Protein AF-0000000076752311 (afdb_homodimer)

Radius of gyration: 19.73 Å; Cα contacts (8 Å, |Δi|>4): 722; chains: 2; bounding box: 49×54×49 Å

Secondary structure (DSSP, 8-state):
--S-TT---EEEEEEEEESS-HHHHHHHHTT--HHHH----SSS--EEEEE---S-SSSTT-EEEEEETTS-B-EEEEEEEETTTEEEEEEE---STHHHHEEEEEEEEEEEEETTEEEEEEEEEEEEPTT-HHHHHTTHHHHHHHHHHHHHHHHHHHHHHHH--/--S-TT---EEEEEEEEESS-HHHHHHHHTT--HHHH----SSS--EEEEE---S-SSSTT-EEEEEETTS-B-EEEEEEEETTTEEEEEEE---STHHHHEEEEEEEEEEEEETTEEEEEEEEEEEEPTT-HHHHHTTHHHHHHHHHHHHHHHHHHHHHHHH--

Nearest PDB structures (foldseek):
  6v8s-assembly11_K  TM=7.758E-01  e=8.930E-09  Arachis hypogaea
  3otl-assembly1_B  TM=6.477E-01  e=5.281E-07  Rhizobium johnstonii 3841
  3q64-assembly1_A-2  TM=6.977E-01  e=4.966E-06  Mesorhizobium loti
  3put-assembly1_B  TM=6.611E-01  e=1.324E-06  Rhizobium etli CFN 42
  1xfs-assembly1_B  TM=6.960E-01  e=2.492E-06  Nitrosomonas europaea ATCC 19718

pLDDT: mean 94.94, std 5.18, range [51.41, 98.44]

Foldseek 3Di:
DLDDPPFDWAKAKDKDWALAALLLLCVDLQQDWQQQQFPDDPPDWGWPGKADFPDDRAAFATKIWTATPVGWIWIKTWHDHDRSFKTKIKIADTPDPVVQFARIKMKMWGWDDDPSITMIMIMIIGRTDPPRRCVCNPPVRVVVNVSVNSSVVSSSVSSCVVPVD/DLDDPPFDWAKAKDKDWALAALLLLCVDLQQDWQQQQFPDDPPDWGWPGKADFPDDRAAFATKIWTATPVGWIWIKTWHDHDRSFKTKIKIADTPDPVVQFARIKMKMWGWDDDVSITMIMIMIIGRTDPPRRCVCNPPVRVVVNVSVNSSVVSSSVSSCVVPVD

Organism: NCBI:txid927661

Sequence (330 aa):
MLIARTDKTVPITVFARTSAAPDVAFRIVAPIDLSRVFLADRLFPGVAGVEGQTDTWDHAGVSRRPRFTDGSQVTESLTEYVDGHGFAYELTGFTNTLATLALGVRGEFSFLPDGGGTTIRWTYEFKPRPGRRLVLAGPFKPLWQRYMQAALNRMVAVVEEHTAHMLIARTDKTVPITVFARTSAAPDVAFRIVAPIDLSRVFLADRLFPGVAGVEGQTDTWDHAGVSRRPRFTDGSQVTESLTEYVDGHGFAYELTGFTNTLATLALGVRGEFSFLPDGGGTTIRWTYEFKPRPGRRLVLAGPFKPLWQRYMQAALNRMVAVVEEHTAH

Solvent-accessible surface area (backbone atoms only — not comparable to full-atom values): 17294 Å² total; per-residue (Å²): 124,96,71,56,85,83,57,83,57,46,76,47,75,43,70,53,65,42,73,47,44,25,51,58,42,39,67,49,57,69,66,48,64,55,44,79,30,33,64,60,58,99,85,45,67,17,33,65,39,74,41,77,59,72,51,74,77,78,43,55,72,27,33,32,30,45,28,30,65,81,69,33,39,33,39,38,35,31,68,31,60,42,89,45,39,36,36,29,31,38,39,36,70,50,64,49,76,61,43,76,38,29,70,32,33,38,38,37,41,37,35,38,69,47,88,78,12,15,39,38,38,41,35,42,36,33,36,47,29,91,91,27,51,65,50,50,66,43,74,45,36,64,57,50,49,52,53,50,41,53,26,50,51,42,46,42,49,54,45,47,65,72,59,73,110,123,97,73,58,87,85,56,83,58,47,75,47,75,45,68,51,66,42,73,46,42,25,51,59,43,38,66,48,56,70,66,46,66,54,45,79,30,35,65,58,58,100,85,44,69,18,34,65,40,74,40,78,60,71,51,76,79,76,43,54,73,27,35,32,30,46,27,29,65,80,70,32,41,32,38,37,34,32,66,32,60,42,89,44,41,32,37,29,31,38,38,34,70,51,64,49,77,61,43,75,38,28,71,31,33,38,38,37,41,38,38,38,66,48,88,78,11,15,37,38,38,40,35,42,36,32,36,48,29,92,92,26,50,65,50,52,67,42,74,46,37,64,57,49,49,52,53,50,43,53,25,49,51,41,47,41,50,53,42,48,65,70,58,74,109

Structure (mmCIF, N/CA/C/O backbone):
data_AF-0000000076752311-model_v1
#
loop_
_entity.id
_entity.type
_entity.pdbx_description
1 polymer 'Polyketide cyclase/dehydrase and lipid transport protein'
#
loop_
_atom_site.group_PDB
_atom_site.id
_atom_site.type_symbol
_atom_site.label_atom_id
_atom_site.label_alt_id
_atom_site.label_comp_id
_atom_site.label_asym_id
_atom_site.label_entity_id
_atom_site.label_seq_id
_atom_site.pdbx_PDB_ins_code
_atom_site.Cartn_x
_atom_site.Cartn_y
_atom_site.Cartn_z
_atom_site.occupancy
_atom_site.B_iso_or_equiv
_atom_site.auth_seq_id
_atom_site.auth_comp_id
_atom_site.auth_asym_id
_atom_site.auth_atom_id
_atom_site.pdbx_PDB_model_num
ATOM 1 N N . MET A 1 1 ? 18.844 -5.875 -7.309 1 74.12 1 MET A N 1
ATOM 2 C CA . MET A 1 1 ? 17.406 -5.617 -7.234 1 74.12 1 MET A CA 1
ATOM 3 C C . MET A 1 1 ? 16.828 -5.348 -8.617 1 74.12 1 MET A C 1
ATOM 5 O O . MET A 1 1 ? 17.469 -4.695 -9.445 1 74.12 1 MET A O 1
ATOM 9 N N . LEU A 1 2 ? 15.711 -5.93 -8.891 1 82.81 2 LEU A N 1
ATOM 10 C CA . LEU A 1 2 ? 15.062 -5.828 -10.188 1 82.81 2 LEU A CA 1
ATOM 11 C C . LEU A 1 2 ? 14.688 -4.383 -10.5 1 82.81 2 LEU A C 1
ATOM 13 O O . LEU A 1 2 ? 14.898 -3.91 -11.617 1 82.81 2 LEU A O 1
ATOM 17 N N . ILE A 1 3 ? 14.211 -3.701 -9.477 1 89 3 ILE A N 1
ATOM 18 C CA . ILE A 1 3 ? 13.734 -2.328 -9.617 1 89 3 ILE A CA 1
ATOM 19 C C . ILE A 1 3 ? 14.602 -1.396 -8.773 1 89 3 ILE A C 1
ATOM 21 O O . ILE A 1 3 ? 14.805 -1.643 -7.582 1 89 3 ILE A O 1
ATOM 25 N N . ALA A 1 4 ? 15.086 -0.396 -9.367 1 83.75 4 ALA A N 1
ATOM 26 C CA . ALA A 1 4 ? 15.906 0.609 -8.688 1 83.75 4 ALA A CA 1
ATOM 27 C C . ALA A 1 4 ? 15.086 1.854 -8.367 1 83.75 4 ALA A C 1
ATOM 29 O O . ALA A 1 4 ? 14.008 2.059 -8.93 1 83.75 4 ALA A O 1
ATOM 30 N N . ARG A 1 5 ? 15.594 2.73 -7.48 1 83.31 5 ARG A N 1
ATOM 31 C CA . ARG A 1 5 ? 14.945 3.947 -7.004 1 83.31 5 ARG A CA 1
ATOM 32 C C . ARG A 1 5 ? 14.68 4.914 -8.156 1 83.31 5 ARG A C 1
ATOM 34 O O . ARG A 1 5 ? 13.711 5.68 -8.117 1 83.31 5 ARG A O 1
ATOM 41 N N . THR A 1 6 ? 15.461 4.836 -9.25 1 83 6 THR A N 1
ATOM 42 C CA . THR A 1 6 ? 15.375 5.805 -10.336 1 83 6 THR A CA 1
ATOM 43 C C . THR A 1 6 ? 14.438 5.301 -11.438 1 83 6 THR A C 1
ATOM 45 O O . THR A 1 6 ? 14.141 6.023 -12.383 1 83 6 THR A O 1
ATOM 48 N N . ASP A 1 7 ? 14 4.086 -11.289 1 89.31 7 ASP A N 1
ATOM 49 C CA . ASP A 1 7 ? 13.133 3.521 -12.32 1 89.31 7 ASP A CA 1
ATOM 50 C C . ASP A 1 7 ? 11.75 4.16 -12.281 1 89.31 7 ASP A C 1
ATOM 52 O O . ASP A 1 7 ? 11.219 4.438 -11.203 1 89.31 7 ASP A O 1
ATOM 56 N N . LYS A 1 8 ? 11.219 4.438 -13.484 1 90.38 8 LYS A N 1
ATOM 57 C CA . LYS A 1 8 ? 9.836 4.898 -13.586 1 90.38 8 LYS A CA 1
ATOM 58 C C . LYS A 1 8 ? 8.875 3.727 -13.75 1 90.38 8 LYS A C 1
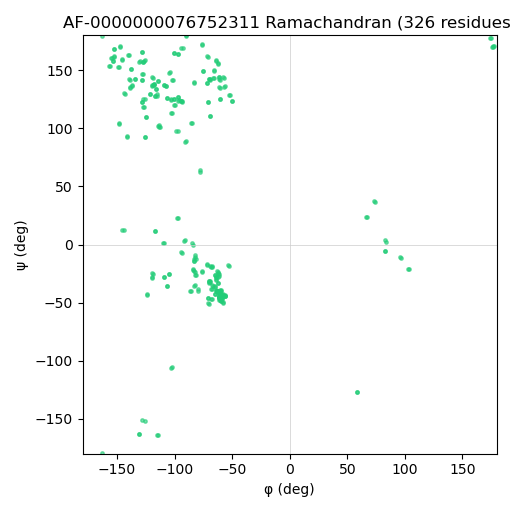ATOM 60 O O . LYS A 1 8 ? 8.516 3.365 -14.867 1 90.38 8 LYS A O 1
ATOM 65 N N . THR A 1 9 ? 8.438 3.236 -12.656 1 95.31 9 THR A N 1
ATOM 66 C CA . THR A 1 9 ? 7.613 2.031 -12.648 1 95.31 9 THR A CA 1
ATOM 67 C C . THR A 1 9 ? 6.133 2.391 -12.648 1 95.31 9 THR A C 1
ATOM 69 O O . THR A 1 9 ? 5.773 3.566 -12.578 1 95.31 9 THR A O 1
ATOM 72 N N . VAL A 1 10 ? 5.277 1.45 -12.859 1 95.69 10 VAL A N 1
ATOM 73 C CA . VAL A 1 10 ? 3.828 1.581 -12.75 1 95.69 10 VAL A CA 1
ATOM 74 C C . VAL A 1 10 ? 3.316 0.727 -11.594 1 95.69 10 VAL A C 1
ATOM 76 O O . VAL A 1 10 ? 3.182 -0.492 -11.727 1 95.69 10 VAL A O 1
ATOM 79 N N . PRO A 1 11 ? 3.023 1.357 -10.508 1 95.81 11 PRO A N 1
ATOM 80 C CA . PRO A 1 11 ? 2.455 0.605 -9.391 1 95.81 11 PRO A CA 1
ATOM 81 C C . PRO A 1 11 ? 0.946 0.414 -9.516 1 95.81 11 PRO A C 1
ATOM 83 O O . PRO A 1 11 ? 0.241 1.318 -9.969 1 95.81 11 PRO A O 1
ATOM 86 N N . ILE A 1 12 ? 0.45 -0.692 -9.195 1 96.94 12 ILE A N 1
ATOM 87 C CA . ILE A 1 12 ? -0.968 -1.01 -9.07 1 96.94 12 ILE A CA 1
ATOM 88 C C . ILE A 1 12 ? -1.234 -1.641 -7.703 1 96.94 12 ILE A C 1
ATOM 90 O O . ILE A 1 12 ? -0.668 -2.686 -7.371 1 96.94 12 ILE A O 1
ATOM 94 N N . THR A 1 13 ? -2.047 -1.008 -6.879 1 97.62 13 THR A N 1
ATOM 95 C CA . THR A 1 13 ? -2.275 -1.444 -5.504 1 97.62 13 THR A CA 1
ATOM 96 C C . THR A 1 13 ? -3.74 -1.814 -5.293 1 97.62 13 THR A C 1
ATOM 98 O O . THR A 1 13 ? -4.637 -1.123 -5.777 1 97.62 13 THR A O 1
ATOM 101 N N . VAL A 1 14 ? -3.971 -2.898 -4.574 1 96.69 14 VAL A N 1
ATOM 102 C CA . VAL A 1 14 ? -5.289 -3.27 -4.074 1 96.69 14 VAL A CA 1
ATOM 103 C C . VAL A 1 14 ? -5.215 -3.543 -2.572 1 96.69 14 VAL A C 1
ATOM 105 O O . VAL A 1 14 ? -4.125 -3.719 -2.021 1 96.69 14 VAL A O 1
ATOM 108 N N . PHE A 1 15 ? -6.32 -3.602 -1.908 1 95.12 15 PHE A N 1
ATOM 109 C CA . PHE A 1 15 ? -6.336 -3.945 -0.491 1 95.12 15 PHE A CA 1
ATOM 110 C C . PHE A 1 15 ? -7.672 -4.562 -0.097 1 95.12 15 PHE A C 1
ATOM 112 O O . PHE A 1 15 ? -8.664 -4.426 -0.821 1 95.12 15 PHE A O 1
ATOM 119 N N . ALA A 1 16 ? -7.719 -5.215 0.919 1 95.75 16 ALA A N 1
ATOM 120 C CA . ALA A 1 16 ? -8.891 -5.852 1.516 1 95.75 16 ALA A CA 1
ATOM 121 C C . ALA A 1 16 ? -8.734 -5.984 3.027 1 95.75 16 ALA A C 1
ATOM 123 O O . ALA A 1 16 ? -7.621 -5.863 3.555 1 95.75 16 ALA A O 1
ATOM 124 N N . ARG A 1 17 ? -9.836 -6.188 3.695 1 95.88 17 ARG A N 1
ATOM 125 C CA . ARG A 1 17 ? -9.844 -6.355 5.145 1 95.88 17 ARG A CA 1
ATOM 126 C C . ARG A 1 17 ? -10.289 -7.762 5.531 1 95.88 17 ARG A C 1
ATOM 128 O O . ARG A 1 17 ? -11.133 -8.359 4.859 1 95.88 17 ARG A O 1
ATOM 135 N N . THR A 1 18 ? -9.688 -8.258 6.473 1 96.31 18 THR A N 1
ATOM 136 C CA . THR A 1 18 ? -10.07 -9.523 7.09 1 96.31 18 THR A CA 1
ATOM 137 C C . THR A 1 18 ? -10.219 -9.367 8.602 1 96.31 18 THR A C 1
ATOM 139 O O . THR A 1 18 ? -9.625 -8.469 9.195 1 96.31 18 THR A O 1
ATOM 142 N N . SER A 1 19 ? -10.977 -10.227 9.266 1 95.12 19 SER A N 1
ATOM 143 C CA . SER A 1 19 ? -11.172 -10.195 10.711 1 95.12 19 SER A CA 1
ATOM 144 C C . SER A 1 19 ? -10.023 -10.883 11.445 1 95.12 19 SER A C 1
ATOM 146 O O . SER A 1 19 ? -9.891 -10.758 12.664 1 95.12 19 SER A O 1
ATOM 148 N N . ALA A 1 20 ? -9.164 -11.57 10.727 1 97.19 20 ALA A N 1
ATOM 149 C CA . ALA A 1 20 ? -8.023 -12.25 11.336 1 97.19 20 ALA A CA 1
ATOM 150 C C . ALA A 1 20 ? -6.938 -11.258 11.727 1 97.19 20 ALA A C 1
ATOM 152 O O . ALA A 1 20 ? -6.75 -10.242 11.062 1 97.19 20 ALA A O 1
ATOM 153 N N . ALA A 1 21 ? -6.191 -11.594 12.797 1 97.06 21 ALA A N 1
ATOM 154 C CA . ALA A 1 21 ? -5.035 -10.789 13.203 1 97.06 21 ALA A CA 1
ATOM 155 C C . ALA A 1 21 ? -3.951 -10.82 12.125 1 97.06 21 ALA A C 1
ATOM 157 O O . ALA A 1 21 ? -3.879 -11.766 11.336 1 97.06 21 ALA A O 1
ATOM 158 N N . PRO A 1 22 ? -3.088 -9.836 12.141 1 97.38 22 PRO A N 1
ATOM 159 C CA . PRO A 1 22 ? -2.084 -9.719 11.086 1 97.38 22 PRO A CA 1
ATOM 160 C C . PRO A 1 22 ? -1.194 -10.953 10.977 1 97.38 22 PRO A C 1
ATOM 162 O O . PRO A 1 22 ? -0.909 -11.422 9.867 1 97.38 22 PRO A O 1
ATOM 165 N N . ASP A 1 23 ? -0.746 -11.484 12.141 1 96.94 23 ASP A N 1
ATOM 166 C CA . ASP A 1 23 ? 0.146 -12.641 12.094 1 96.94 23 ASP A CA 1
ATOM 167 C C . ASP A 1 23 ? -0.559 -13.859 11.508 1 96.94 23 ASP A C 1
ATOM 169 O O . ASP A 1 23 ? 0.048 -14.633 10.766 1 96.94 23 ASP A O 1
ATOM 173 N N . VAL A 1 24 ? -1.835 -14.008 11.789 1 97.75 24 VAL A N 1
ATOM 174 C CA . VAL A 1 24 ? -2.619 -15.133 11.281 1 97.75 24 VAL A CA 1
ATOM 175 C C . VAL A 1 24 ? -2.84 -14.969 9.781 1 97.75 24 VAL A C 1
ATOM 177 O O . VAL A 1 24 ? -2.582 -15.898 9.008 1 97.75 24 VAL A O 1
ATOM 180 N N . ALA A 1 25 ? -3.314 -13.773 9.352 1 98.31 25 ALA A N 1
ATOM 181 C CA . ALA A 1 25 ? -3.529 -13.516 7.934 1 98.31 25 ALA A CA 1
ATOM 182 C C . ALA A 1 25 ? -2.246 -13.734 7.137 1 98.31 25 ALA A C 1
ATOM 184 O O . ALA A 1 25 ? -2.266 -14.344 6.07 1 98.31 25 ALA A O 1
ATOM 185 N N . PHE A 1 26 ? -1.148 -13.234 7.668 1 98.44 26 PHE A N 1
ATOM 186 C CA . PHE A 1 26 ? 0.16 -13.367 7.039 1 98.44 26 PHE A CA 1
ATOM 187 C C . PHE A 1 26 ? 0.513 -14.836 6.832 1 98.44 26 PHE A C 1
ATOM 189 O O . PHE A 1 26 ? 0.91 -15.234 5.734 1 98.44 26 PHE A O 1
ATOM 196 N N . ARG A 1 27 ? 0.395 -15.664 7.828 1 97.44 27 ARG A N 1
ATOM 197 C CA . ARG A 1 27 ? 0.817 -17.062 7.805 1 97.44 27 ARG A CA 1
ATOM 198 C C . ARG A 1 27 ? -0.004 -17.859 6.801 1 97.44 27 ARG A C 1
ATOM 200 O O . ARG A 1 27 ? 0.483 -18.844 6.242 1 97.44 27 ARG A O 1
ATOM 207 N N . ILE A 1 28 ? -1.217 -17.391 6.551 1 97.94 28 ILE A N 1
ATOM 208 C CA . ILE A 1 28 ? -2.094 -18.094 5.617 1 97.94 28 ILE A CA 1
ATOM 209 C C . ILE A 1 28 ? -1.809 -17.609 4.191 1 97.94 28 ILE A C 1
ATOM 211 O O . ILE A 1 28 ? -1.739 -18.422 3.266 1 97.94 28 ILE A O 1
ATOM 215 N N . VAL A 1 29 ? -1.585 -16.328 3.994 1 98.19 29 VAL A N 1
ATOM 216 C CA . VAL A 1 29 ? -1.498 -15.734 2.664 1 98.19 29 VAL A CA 1
ATOM 217 C C . VAL A 1 29 ? -0.119 -16 2.066 1 98.19 29 VAL A C 1
ATOM 219 O O . VAL A 1 29 ? -0.001 -16.312 0.878 1 98.19 29 VAL A O 1
ATOM 222 N N . ALA A 1 30 ? 0.925 -15.945 2.846 1 97.69 30 ALA A N 1
ATOM 223 C CA . ALA A 1 30 ? 2.291 -16.016 2.336 1 97.69 30 ALA A CA 1
ATOM 224 C C . ALA A 1 30 ? 2.533 -17.344 1.621 1 97.69 30 ALA A C 1
ATOM 226 O O . ALA A 1 30 ? 3.025 -17.375 0.49 1 97.69 30 ALA A O 1
ATOM 227 N N . PRO A 1 31 ? 2.15 -18.438 2.234 1 96.5 31 PRO A N 1
ATOM 228 C CA . PRO A 1 31 ? 2.379 -19.719 1.56 1 96.5 31 PRO A CA 1
ATOM 229 C C . PRO A 1 31 ? 1.141 -20.234 0.819 1 96.5 31 PRO A C 1
ATOM 231 O O . PRO A 1 31 ? 1.055 -21.422 0.49 1 96.5 31 PRO A O 1
ATOM 234 N N . ILE A 1 32 ? 0.222 -19.469 0.439 1 97.12 32 ILE A N 1
ATOM 235 C CA . ILE A 1 32 ? -1.082 -19.891 -0.053 1 97.12 32 ILE A CA 1
ATOM 236 C C . ILE A 1 32 ? -0.914 -20.641 -1.375 1 97.12 32 ILE A C 1
ATOM 238 O O . ILE A 1 32 ? 0.004 -20.344 -2.146 1 97.12 32 ILE A O 1
ATOM 242 N N . ASP A 1 33 ? -1.781 -21.562 -1.646 1 96.94 33 ASP A N 1
ATOM 243 C CA . ASP A 1 33 ? -1.846 -22.234 -2.938 1 96.94 33 ASP A CA 1
ATOM 244 C C . ASP A 1 33 ? -2.334 -21.297 -4.031 1 96.94 33 ASP A C 1
ATOM 246 O O . ASP A 1 33 ? -3.521 -20.969 -4.086 1 96.94 33 ASP A O 1
ATOM 250 N N . LEU A 1 34 ? -1.456 -20.953 -4.91 1 97.69 34 LEU A N 1
ATOM 251 C CA . LEU A 1 34 ? -1.754 -19.938 -5.914 1 97.69 34 LEU A CA 1
ATOM 252 C C . LEU A 1 34 ? -2.867 -20.406 -6.844 1 97.69 34 LEU A C 1
ATOM 254 O O . LEU A 1 34 ? -3.633 -19.594 -7.363 1 97.69 34 LEU A O 1
ATOM 258 N N . SER A 1 35 ? -2.99 -21.672 -7.059 1 97.5 35 SER A N 1
ATOM 259 C CA . SER A 1 35 ? -4.008 -22.188 -7.965 1 97.5 35 SER A CA 1
ATOM 260 C C . SER A 1 35 ? -5.41 -22 -7.402 1 97.5 35 SER A C 1
ATOM 262 O O . SER A 1 35 ? -6.391 -22 -8.141 1 97.5 35 SER A O 1
ATOM 264 N N . ARG A 1 36 ? -5.473 -21.781 -6.102 1 96.69 36 ARG A N 1
ATOM 265 C CA . ARG A 1 36 ? -6.758 -21.578 -5.434 1 96.69 36 ARG A CA 1
ATOM 266 C C . ARG A 1 36 ? -7.23 -20.141 -5.559 1 96.69 36 ARG A C 1
ATOM 268 O O . ARG A 1 36 ? -8.43 -19.859 -5.512 1 96.69 36 ARG A O 1
ATOM 275 N N . VAL A 1 37 ? -6.289 -19.266 -5.785 1 97.12 37 VAL A N 1
ATOM 276 C CA . VAL A 1 37 ? -6.699 -17.875 -5.629 1 97.12 37 VAL A CA 1
ATOM 277 C C . VAL A 1 37 ? -6.523 -17.141 -6.949 1 97.12 37 VAL A C 1
ATOM 279 O O . VAL A 1 37 ? -7.164 -16.109 -7.184 1 97.12 37 VAL A O 1
ATOM 282 N N . PHE A 1 38 ? -5.633 -17.594 -7.801 1 97.56 38 PHE A N 1
ATOM 283 C CA . PHE A 1 38 ? -5.488 -17.031 -9.133 1 97.56 38 PHE A CA 1
ATOM 284 C C . PHE A 1 38 ? -6.242 -17.859 -10.164 1 97.56 38 PHE A C 1
ATOM 286 O O . PHE A 1 38 ? -5.691 -18.797 -10.734 1 97.56 38 PHE A O 1
ATOM 293 N N . LEU A 1 39 ? -7.445 -17.422 -10.492 1 97 39 LEU A N 1
ATOM 294 C CA . LEU A 1 39 ? -8.305 -18.125 -11.438 1 97 39 LEU A CA 1
ATOM 295 C C . LEU A 1 39 ? -8.328 -17.406 -12.789 1 97 39 LEU A C 1
ATOM 297 O O . LEU A 1 39 ? -8.266 -16.188 -12.852 1 97 39 LEU A O 1
ATOM 301 N N . ALA A 1 40 ? -8.469 -18.203 -13.773 1 94.88 40 ALA A N 1
ATOM 302 C CA . ALA A 1 40 ? -8.531 -17.656 -15.125 1 94.88 40 ALA A CA 1
ATOM 303 C C . ALA A 1 40 ? -9.789 -16.812 -15.312 1 94.88 40 ALA A C 1
ATOM 305 O O . ALA A 1 40 ? -10.844 -17.109 -14.742 1 94.88 40 ALA A O 1
ATOM 306 N N . ASP A 1 41 ? -9.578 -15.773 -16.062 1 92.44 41 ASP A N 1
ATOM 307 C CA . ASP A 1 41 ? -10.75 -15.055 -16.547 1 92.44 41 ASP A CA 1
ATOM 308 C C . ASP A 1 41 ? -10.648 -14.805 -18.047 1 92.44 41 ASP A C 1
ATOM 310 O O . ASP A 1 41 ? -9.984 -15.555 -18.781 1 92.44 41 ASP A O 1
ATOM 314 N N . ARG A 1 42 ? -11.445 -13.867 -18.672 1 90.19 42 ARG A N 1
ATOM 315 C CA . ARG A 1 42 ? -11.531 -13.672 -20.109 1 90.19 42 ARG A CA 1
ATOM 316 C C . ARG A 1 42 ? -10.227 -13.117 -20.672 1 90.19 42 ARG A C 1
ATOM 318 O O . ARG A 1 42 ? -9.883 -13.367 -21.828 1 90.19 42 ARG A O 1
ATOM 325 N N . LEU A 1 43 ? -9.422 -12.531 -19.766 1 89.75 43 LEU A N 1
ATOM 326 C CA . LEU A 1 43 ? -8.281 -11.781 -20.281 1 89.75 43 LEU A CA 1
ATOM 327 C C . LEU A 1 43 ? -6.969 -12.375 -19.766 1 89.75 43 LEU A C 1
ATOM 329 O O . LEU A 1 43 ? -5.934 -12.258 -20.438 1 89.75 43 LEU A O 1
ATOM 333 N N . PHE A 1 44 ? -6.98 -12.984 -18.625 1 93.06 44 PHE A N 1
ATOM 334 C CA . PHE A 1 44 ? -5.75 -13.445 -18 1 93.06 44 PHE A CA 1
ATOM 335 C C . PHE A 1 44 ? -5.867 -14.914 -17.609 1 93.06 44 PHE A C 1
ATOM 337 O O . PHE A 1 44 ? -6.93 -15.367 -17.188 1 93.06 44 PHE A O 1
ATOM 344 N N . PRO A 1 45 ? -4.805 -15.594 -17.781 1 94.5 45 PRO A N 1
ATOM 345 C CA . PRO A 1 45 ? -4.812 -16.984 -17.344 1 94.5 45 PRO A CA 1
ATOM 346 C C . PRO A 1 45 ? -4.793 -17.125 -15.82 1 94.5 45 PRO A C 1
ATOM 348 O O . PRO A 1 45 ? -4.445 -16.172 -15.117 1 94.5 45 PRO A O 1
ATOM 351 N N . GLY A 1 46 ? -5.152 -18.266 -15.375 1 96.75 46 GLY A N 1
ATOM 352 C CA . GLY A 1 46 ? -4.957 -18.594 -13.969 1 96.75 46 GLY A CA 1
ATOM 353 C C . GLY A 1 46 ? -3.621 -19.25 -13.695 1 96.75 46 GLY A C 1
ATOM 354 O O . GLY A 1 46 ? -2.785 -19.375 -14.594 1 96.75 46 GLY A O 1
ATOM 355 N N . VAL A 1 47 ? -3.398 -19.562 -12.445 1 97.56 47 VAL A N 1
ATOM 356 C CA . VAL A 1 47 ? -2.242 -20.359 -12.062 1 97.56 47 VAL A CA 1
ATOM 357 C C . VAL A 1 47 ? -2.654 -21.828 -11.922 1 97.56 47 VAL A C 1
ATOM 359 O O . VAL A 1 47 ? -3.598 -22.141 -11.195 1 97.56 47 VAL A O 1
ATOM 362 N N . ALA A 1 48 ? -1.998 -22.641 -12.641 1 97.88 48 ALA A N 1
ATOM 363 C CA . ALA A 1 48 ? -2.299 -24.078 -12.625 1 97.88 48 ALA A CA 1
ATOM 364 C C . ALA A 1 48 ? -1.621 -24.766 -11.445 1 97.88 48 ALA A C 1
ATOM 366 O O . ALA A 1 48 ? -2.135 -25.75 -10.914 1 97.88 48 ALA A O 1
ATOM 367 N N . GLY A 1 49 ? -0.462 -24.281 -11.133 1 97.5 49 GLY A N 1
ATOM 368 C CA . GLY A 1 49 ? 0.346 -24.828 -10.055 1 97.5 49 GLY A CA 1
ATOM 369 C C . GLY A 1 49 ? 1.723 -24.203 -9.961 1 97.5 49 GLY A C 1
ATOM 370 O O . GLY A 1 49 ? 2.016 -23.234 -10.672 1 97.5 49 GLY A O 1
ATOM 371 N N . VAL A 1 50 ? 2.422 -24.641 -8.992 1 97.19 50 VAL A N 1
ATOM 372 C CA . VAL A 1 50 ? 3.771 -24.141 -8.773 1 97.19 50 VAL A CA 1
ATOM 373 C C . VAL A 1 50 ? 4.777 -25.281 -8.859 1 97.19 50 VAL A C 1
ATOM 375 O O . VAL A 1 50 ? 4.531 -26.375 -8.352 1 97.19 50 VAL A O 1
ATOM 378 N N . GLU A 1 51 ? 5.836 -25.031 -9.508 1 96.88 51 GLU A N 1
ATOM 379 C CA . GLU A 1 51 ? 6.891 -26.031 -9.648 1 96.88 51 GLU A CA 1
ATOM 380 C C . GLU A 1 51 ? 8.234 -25.484 -9.188 1 96.88 51 GLU A C 1
ATOM 382 O O . GLU A 1 51 ? 8.414 -24.266 -9.07 1 96.88 51 GLU A O 1
ATOM 387 N N . GLY A 1 52 ? 9.164 -26.422 -8.844 1 96.38 52 GLY A N 1
ATOM 388 C CA . GLY A 1 52 ? 10.562 -26.078 -8.641 1 96.38 52 GLY A CA 1
ATOM 389 C C . GLY A 1 52 ? 10.797 -25.188 -7.441 1 96.38 52 GLY A C 1
ATOM 390 O O . GLY A 1 52 ? 11.727 -24.375 -7.43 1 96.38 52 GLY A O 1
ATOM 391 N N . GLN A 1 53 ? 9.93 -25.188 -6.496 1 95.44 53 GLN A N 1
ATOM 392 C CA . GLN A 1 53 ? 10.195 -24.406 -5.293 1 95.44 53 GLN A CA 1
ATOM 393 C C . GLN A 1 53 ? 11.461 -24.891 -4.59 1 95.44 53 GLN A C 1
ATOM 395 O O . GLN A 1 53 ? 11.547 -26.062 -4.203 1 95.44 53 GLN A O 1
ATOM 400 N N . THR A 1 54 ? 12.375 -24.016 -4.359 1 96.88 54 THR A N 1
ATOM 401 C CA . THR A 1 54 ? 13.727 -24.375 -3.957 1 96.88 54 THR A CA 1
ATOM 402 C C . THR A 1 54 ? 13.781 -24.672 -2.459 1 96.88 54 THR A C 1
ATOM 404 O O . THR A 1 54 ? 14.711 -25.328 -1.983 1 96.88 54 THR A O 1
ATOM 407 N N . ASP A 1 55 ? 12.945 -24.141 -1.669 1 96.25 55 ASP A N 1
ATOM 408 C CA . ASP A 1 55 ? 12.867 -24.312 -0.223 1 96.25 55 ASP A CA 1
ATOM 409 C C . ASP A 1 55 ? 11.508 -23.859 0.314 1 96.25 55 ASP A C 1
ATOM 411 O O . ASP A 1 55 ? 10.648 -23.422 -0.45 1 96.25 55 ASP A O 1
ATOM 415 N N . THR A 1 56 ? 11.375 -24.016 1.667 1 95.38 56 THR A N 1
ATOM 416 C CA . THR A 1 56 ? 10.172 -23.469 2.281 1 95.38 56 THR A CA 1
ATOM 417 C C . THR A 1 56 ? 10.031 -21.984 1.979 1 95.38 56 THR A C 1
ATOM 419 O O . THR A 1 56 ? 11.008 -21.234 2.041 1 95.38 56 THR A O 1
ATOM 422 N N . TRP A 1 57 ? 8.859 -21.5 1.628 1 95.31 57 TRP A N 1
ATOM 423 C CA . TRP A 1 57 ? 8.586 -20.125 1.206 1 95.31 57 TRP A CA 1
ATOM 424 C C . TRP A 1 57 ? 8.516 -19.188 2.408 1 95.31 57 TRP A C 1
ATOM 426 O O . TRP A 1 57 ? 7.469 -18.609 2.684 1 95.31 57 TRP A O 1
ATOM 436 N N . ASP A 1 58 ? 9.609 -19.016 3.176 1 95.69 58 ASP A N 1
ATOM 437 C CA . ASP A 1 58 ? 9.523 -18.266 4.426 1 95.69 58 ASP A CA 1
ATOM 438 C C . ASP A 1 58 ? 10.789 -17.453 4.676 1 95.69 58 ASP A C 1
ATOM 440 O O . ASP A 1 58 ? 11.047 -17.016 5.797 1 95.69 58 ASP A O 1
ATOM 444 N N . HIS A 1 59 ? 11.586 -17.359 3.646 1 95.81 59 HIS A N 1
ATOM 445 C CA . HIS A 1 59 ? 12.766 -16.516 3.773 1 95.81 59 HIS A CA 1
ATOM 446 C C . HIS A 1 59 ? 13.258 -16.031 2.408 1 95.81 59 HIS A C 1
ATOM 448 O O . HIS A 1 59 ? 12.984 -16.672 1.391 1 95.81 59 HIS A O 1
ATOM 454 N N . ALA A 1 60 ? 13.93 -14.898 2.398 1 95.38 60 ALA A N 1
ATOM 455 C CA . ALA A 1 60 ? 14.445 -14.32 1.161 1 95.38 60 ALA A CA 1
ATOM 456 C C . ALA A 1 60 ? 15.375 -15.297 0.446 1 95.38 60 ALA A C 1
ATOM 458 O O . ALA A 1 60 ? 16.141 -16.016 1.088 1 95.38 60 ALA A O 1
ATOM 459 N N . GLY A 1 61 ? 15.266 -15.227 -0.834 1 95 61 GLY A N 1
ATOM 460 C CA . GLY A 1 61 ? 16.172 -16.031 -1.636 1 95 61 GLY A CA 1
ATOM 461 C C . GLY A 1 61 ? 15.523 -17.281 -2.201 1 95 61 GLY A C 1
ATOM 462 O O . GLY A 1 61 ? 16.031 -17.875 -3.152 1 95 61 GLY A O 1
ATOM 463 N N . VAL A 1 62 ? 14.391 -17.766 -1.606 1 97.12 62 VAL A N 1
ATOM 464 C CA . VAL A 1 62 ? 13.672 -18.922 -2.117 1 97.12 62 VAL A CA 1
ATOM 465 C C . VAL A 1 62 ? 13.008 -18.578 -3.449 1 97.12 62 VAL A C 1
ATOM 467 O O . VAL A 1 62 ? 12.508 -17.469 -3.627 1 97.12 62 VAL A O 1
ATOM 470 N N . SER A 1 63 ? 13 -19.469 -4.352 1 97.69 63 SER A N 1
ATOM 471 C CA . SER A 1 63 ? 12.383 -19.234 -5.66 1 97.69 63 SER A CA 1
ATOM 472 C C . SER A 1 63 ? 11.445 -20.375 -6.031 1 97.69 63 SER A C 1
ATOM 474 O O . SER A 1 63 ? 11.539 -21.484 -5.48 1 97.69 63 SER A O 1
ATOM 476 N N . ARG A 1 64 ? 10.516 -20.109 -6.906 1 98.12 64 ARG A N 1
ATOM 477 C CA . ARG A 1 64 ? 9.57 -21.062 -7.473 1 98.12 64 ARG A CA 1
ATOM 478 C C . ARG A 1 64 ? 9.117 -20.641 -8.859 1 98.12 64 ARG A C 1
ATOM 480 O O . ARG A 1 64 ? 9.406 -19.516 -9.297 1 98.12 64 ARG A O 1
ATOM 487 N N . ARG A 1 65 ? 8.453 -21.625 -9.484 1 97.88 65 ARG A N 1
ATOM 488 C CA . ARG A 1 65 ? 7.996 -21.359 -10.852 1 97.88 65 ARG A CA 1
ATOM 489 C C . ARG A 1 65 ? 6.5 -21.609 -10.984 1 97.88 65 ARG A C 1
ATOM 491 O O . ARG A 1 65 ? 6.078 -22.719 -11.32 1 97.88 65 ARG A O 1
ATOM 498 N N . PRO A 1 66 ? 5.691 -20.531 -10.789 1 98.06 66 PRO A N 1
ATOM 499 C CA . PRO A 1 66 ? 4.27 -20.656 -11.125 1 98.06 66 PRO A CA 1
ATOM 500 C C . PRO A 1 66 ? 4.031 -20.969 -12.594 1 98.06 66 PRO A C 1
ATOM 502 O O . PRO A 1 66 ? 4.688 -20.391 -13.469 1 98.06 66 PRO A O 1
ATOM 505 N N . ARG A 1 67 ? 3.135 -21.922 -12.828 1 97.56 67 ARG A N 1
ATOM 506 C CA . ARG A 1 67 ? 2.658 -22.281 -14.164 1 97.56 67 ARG A CA 1
ATOM 507 C C . ARG A 1 67 ? 1.228 -21.797 -14.375 1 97.56 67 ARG A C 1
ATOM 509 O O . ARG A 1 67 ? 0.371 -21.969 -13.508 1 97.56 67 ARG A O 1
ATOM 516 N N . PHE A 1 68 ? 1.098 -21.25 -15.562 1 97.06 68 PHE A N 1
ATOM 517 C CA . PHE A 1 68 ? -0.22 -20.688 -15.844 1 97.06 68 PHE A CA 1
ATOM 518 C C . PHE A 1 68 ? -1.071 -21.672 -16.625 1 97.06 68 PHE A C 1
ATOM 520 O O . PHE A 1 68 ? -0.546 -22.625 -17.234 1 97.06 68 PHE A O 1
ATOM 527 N N . THR A 1 69 ? -2.395 -21.453 -16.672 1 96.62 69 THR A N 1
ATOM 528 C CA . THR A 1 69 ? -3.348 -22.344 -17.312 1 96.62 69 THR A CA 1
ATOM 529 C C . THR A 1 69 ? -3.211 -22.281 -18.844 1 96.62 69 THR A C 1
ATOM 531 O O . THR A 1 69 ? -3.684 -23.172 -19.547 1 96.62 69 THR A O 1
ATOM 534 N N . ASP A 1 70 ? -2.584 -21.266 -19.359 1 95 70 ASP A N 1
ATOM 535 C CA . ASP A 1 70 ? -2.373 -21.172 -20.797 1 95 70 ASP A CA 1
ATOM 536 C C . ASP A 1 70 ? -1.047 -21.812 -21.203 1 95 70 ASP A C 1
ATOM 538 O O . ASP A 1 70 ? -0.627 -21.703 -22.359 1 95 70 ASP A O 1
ATOM 542 N N . GLY A 1 71 ? -0.384 -22.391 -20.234 1 94.56 71 GLY A N 1
ATOM 543 C CA . GLY A 1 71 ? 0.85 -23.109 -20.5 1 94.56 71 GLY A CA 1
ATOM 544 C C . GLY A 1 71 ? 2.094 -22.266 -20.266 1 94.56 71 GLY A C 1
ATOM 545 O O . GLY A 1 71 ? 3.201 -22.812 -20.188 1 94.56 71 GLY A O 1
ATOM 546 N N . SER A 1 72 ? 1.999 -20.984 -20.078 1 95.44 72 SER A N 1
ATOM 547 C CA . SER A 1 72 ? 3.137 -20.109 -19.812 1 95.44 72 SER A CA 1
ATOM 548 C C . SER A 1 72 ? 3.627 -20.25 -18.375 1 95.44 72 SER A C 1
ATOM 550 O O . SER A 1 72 ? 3.059 -21.016 -17.594 1 95.44 72 SER A O 1
ATOM 552 N N . GLN A 1 73 ? 4.742 -19.625 -18.125 1 96.44 73 GLN A N 1
ATOM 553 C CA . GLN A 1 73 ? 5.324 -19.703 -16.781 1 96.44 73 GLN A CA 1
ATOM 554 C C . GLN A 1 73 ? 6.051 -18.406 -16.422 1 96.44 73 GLN A C 1
ATOM 556 O O . GLN A 1 73 ? 6.281 -17.562 -17.281 1 96.44 73 GLN A O 1
ATOM 561 N N . VAL A 1 74 ? 6.441 -18.328 -15.164 1 96.88 74 VAL A N 1
ATOM 562 C CA . VAL A 1 74 ? 7.215 -17.203 -14.641 1 96.88 74 VAL A CA 1
ATOM 563 C C . VAL A 1 74 ? 8.125 -17.688 -13.516 1 96.88 74 VAL A C 1
ATOM 565 O O . VAL A 1 74 ? 7.875 -18.734 -12.914 1 96.88 74 VAL A O 1
ATOM 568 N N . THR A 1 75 ? 9.195 -17 -13.344 1 97.12 75 THR A N 1
ATOM 569 C CA . THR A 1 75 ? 10.031 -17.234 -12.18 1 97.12 75 THR A CA 1
ATOM 570 C C . THR A 1 75 ? 9.719 -16.234 -11.07 1 97.12 75 THR A C 1
ATOM 572 O O . THR A 1 75 ? 9.703 -15.031 -11.305 1 97.12 75 THR A O 1
ATOM 575 N N . GLU A 1 76 ? 9.453 -16.719 -9.914 1 97.81 76 GLU A N 1
ATOM 576 C CA . GLU A 1 76 ? 9.18 -15.914 -8.734 1 97.81 76 GLU A CA 1
ATOM 577 C C . GLU A 1 76 ? 10.25 -16.109 -7.664 1 97.81 76 GLU A C 1
ATOM 579 O O . GLU A 1 76 ? 10.594 -17.25 -7.324 1 97.81 76 GLU A O 1
ATOM 584 N N . SER A 1 77 ? 10.844 -15.062 -7.141 1 97.5 77 SER A N 1
ATOM 585 C CA . SER A 1 77 ? 11.852 -15.117 -6.09 1 97.5 77 SER A CA 1
ATOM 586 C C . SER A 1 77 ? 11.469 -14.234 -4.91 1 97.5 77 SER A C 1
ATOM 588 O O . SER A 1 77 ? 11.195 -13.039 -5.082 1 97.5 77 SER A O 1
ATOM 590 N N . LEU A 1 78 ? 11.43 -14.852 -3.725 1 97.44 78 LEU A N 1
ATOM 591 C CA . LEU A 1 78 ? 11.156 -14.094 -2.506 1 97.44 78 LEU A CA 1
ATOM 592 C C . LEU A 1 78 ? 12.336 -13.195 -2.15 1 97.44 78 LEU A C 1
ATOM 594 O O . LEU A 1 78 ? 13.461 -13.68 -1.989 1 97.44 78 LEU A O 1
ATOM 598 N N . THR A 1 79 ? 12.125 -11.891 -2.027 1 97 79 THR A N 1
ATOM 599 C CA . THR A 1 79 ? 13.234 -10.969 -1.803 1 97 79 THR A CA 1
ATOM 600 C C . THR A 1 79 ? 13.195 -10.414 -0.381 1 97 79 THR A C 1
ATOM 602 O O . THR A 1 79 ? 14.227 -10.016 0.165 1 97 79 THR A O 1
ATOM 605 N N . GLU A 1 80 ? 12.07 -10.328 0.198 1 96.94 80 GLU A N 1
ATOM 606 C CA . GLU A 1 80 ? 11.867 -9.859 1.566 1 96.94 80 GLU A CA 1
ATOM 607 C C . GLU A 1 80 ? 10.828 -10.703 2.293 1 96.94 80 GLU A C 1
ATOM 609 O O . GLU A 1 80 ? 9.82 -11.094 1.705 1 96.94 80 GLU A O 1
ATOM 614 N N . TYR A 1 81 ? 11.109 -10.914 3.504 1 96.94 81 TYR A N 1
ATOM 615 C CA . TYR A 1 81 ? 10.211 -11.664 4.375 1 96.94 81 TYR A CA 1
ATOM 616 C C . TYR A 1 81 ? 10.305 -11.164 5.812 1 96.94 81 TYR A C 1
ATOM 618 O O . TYR A 1 81 ? 11.281 -11.438 6.504 1 96.94 81 TYR A O 1
ATOM 626 N N . VAL A 1 82 ? 9.352 -10.445 6.223 1 96.12 82 VAL A N 1
ATOM 627 C CA . VAL A 1 82 ? 9.25 -9.945 7.59 1 96.12 82 VAL A CA 1
ATOM 628 C C . VAL A 1 82 ? 8.062 -10.594 8.289 1 96.12 82 VAL A C 1
ATOM 630 O O . VAL A 1 82 ? 6.922 -10.148 8.133 1 96.12 82 VAL A O 1
ATOM 633 N N . ASP A 1 83 ? 8.383 -11.562 9.094 1 95.38 83 ASP A N 1
ATOM 634 C CA . ASP A 1 83 ? 7.383 -12.43 9.703 1 95.38 83 ASP A CA 1
ATOM 635 C C . ASP A 1 83 ? 6.27 -11.617 10.352 1 95.38 83 ASP A C 1
ATOM 637 O O . ASP A 1 83 ? 6.539 -10.703 11.141 1 95.38 83 ASP A O 1
ATOM 641 N N . GLY A 1 84 ? 4.98 -11.891 9.906 1 95.12 84 GLY A N 1
ATOM 642 C CA . GLY A 1 84 ? 3.795 -11.273 10.484 1 95.12 84 GLY A CA 1
ATOM 643 C C . GLY A 1 84 ? 3.496 -9.898 9.922 1 95.12 84 GLY A C 1
ATOM 644 O O . GLY A 1 84 ? 2.438 -9.328 10.188 1 95.12 84 GLY A O 1
ATOM 645 N N . HIS A 1 85 ? 4.359 -9.352 9.086 1 94.81 85 HIS A N 1
ATOM 646 C CA . HIS A 1 85 ? 4.195 -7.953 8.703 1 94.81 85 HIS A CA 1
ATOM 647 C C . HIS A 1 85 ? 4.113 -7.801 7.191 1 94.81 85 HIS A C 1
ATOM 649 O O . HIS A 1 85 ? 3.34 -6.98 6.688 1 94.81 85 HIS A O 1
ATOM 655 N N . GLY A 1 86 ? 4.965 -8.516 6.48 1 97.25 86 GLY A N 1
ATOM 656 C CA . GLY A 1 86 ? 4.906 -8.398 5.031 1 97.25 86 GLY A CA 1
ATOM 657 C C . GLY A 1 86 ? 5.984 -9.195 4.324 1 97.25 86 GLY A C 1
ATOM 658 O O . GLY A 1 86 ? 6.879 -9.758 4.969 1 97.25 86 GLY A O 1
ATOM 659 N N . PHE A 1 87 ? 5.836 -9.25 3.025 1 98 87 PHE A N 1
ATOM 660 C CA . PHE A 1 87 ? 6.824 -9.898 2.172 1 98 87 PHE A CA 1
ATOM 661 C C . PHE A 1 87 ? 6.793 -9.305 0.766 1 98 87 PHE A C 1
ATOM 663 O O . PHE A 1 87 ? 5.809 -8.68 0.371 1 98 87 PHE A O 1
ATOM 670 N N . ALA A 1 88 ? 7.875 -9.477 0.113 1 97.81 88 ALA A N 1
ATOM 671 C CA . ALA A 1 88 ? 8 -9.023 -1.269 1 97.81 88 ALA A CA 1
ATOM 672 C C . ALA A 1 88 ? 8.719 -10.062 -2.127 1 97.81 88 ALA A C 1
ATOM 674 O O . ALA A 1 88 ? 9.508 -10.859 -1.618 1 97.81 88 ALA A O 1
ATOM 675 N N . TYR A 1 89 ? 8.375 -10.062 -3.367 1 97.88 89 TYR A N 1
ATOM 676 C CA . TYR A 1 89 ? 8.93 -10.992 -4.344 1 97.88 89 TYR A CA 1
ATOM 677 C C . TYR A 1 89 ? 9.062 -10.336 -5.711 1 97.88 89 TYR A C 1
ATOM 679 O O . TYR A 1 89 ? 8.461 -9.289 -5.965 1 97.88 89 TYR A O 1
ATOM 687 N N . GLU A 1 90 ? 9.906 -10.922 -6.484 1 97.25 90 GLU A N 1
ATOM 688 C CA . GLU A 1 90 ? 10.086 -10.438 -7.852 1 97.25 90 GLU A CA 1
ATOM 689 C C . GLU A 1 90 ? 9.727 -11.516 -8.867 1 97.25 90 GLU A C 1
ATOM 691 O O . GLU A 1 90 ? 10 -12.703 -8.648 1 97.25 90 GLU A O 1
ATOM 696 N N . LEU A 1 91 ? 9.047 -11.086 -9.867 1 97.12 91 LEU A N 1
ATOM 697 C CA . LEU A 1 91 ? 8.688 -11.93 -10.992 1 97.12 91 LEU A CA 1
ATOM 698 C C . LEU A 1 91 ? 9.516 -11.586 -12.227 1 97.12 91 LEU A C 1
ATOM 700 O O . LEU A 1 91 ? 9.562 -10.422 -12.641 1 97.12 91 LEU A O 1
ATOM 704 N N . THR A 1 92 ? 10.141 -12.602 -12.758 1 94.88 92 THR A N 1
ATOM 705 C CA . THR A 1 92 ? 10.922 -12.438 -13.977 1 94.88 92 THR A CA 1
ATOM 706 C C . THR A 1 92 ? 10.734 -13.641 -14.906 1 94.88 92 THR A C 1
ATOM 708 O O . THR A 1 92 ? 10.203 -14.672 -14.492 1 94.88 92 THR A O 1
ATOM 711 N N . GLY A 1 93 ? 11.102 -13.445 -16.141 1 92.44 93 GLY A N 1
ATOM 712 C CA . GLY A 1 93 ? 11.094 -14.562 -17.078 1 92.44 93 GLY A CA 1
ATOM 713 C C . GLY A 1 93 ? 9.703 -14.984 -17.5 1 92.44 93 GLY A C 1
ATOM 714 O O . GLY A 1 93 ? 9.422 -16.172 -17.641 1 92.44 93 GLY A O 1
ATOM 715 N N . PHE A 1 94 ? 8.875 -14.008 -17.656 1 89.69 94 PHE A N 1
ATOM 716 C CA . PHE A 1 94 ? 7.551 -14.32 -18.172 1 89.69 94 PHE A CA 1
ATOM 717 C C . PHE A 1 94 ? 7.641 -14.93 -19.562 1 89.69 94 PHE A C 1
ATOM 719 O O . PHE A 1 94 ? 8.453 -14.492 -20.391 1 89.69 94 PHE A O 1
ATOM 726 N N . THR A 1 95 ? 6.715 -15.891 -19.812 1 88.44 95 THR A N 1
ATOM 727 C CA . THR A 1 95 ? 6.695 -16.484 -21.156 1 88.44 95 THR A CA 1
ATOM 728 C C . THR A 1 95 ? 5.371 -16.188 -21.859 1 88.44 95 THR A C 1
ATOM 730 O O . THR A 1 95 ? 5.039 -16.828 -22.859 1 88.44 95 THR A O 1
ATOM 733 N N . ASN A 1 96 ? 4.551 -15.289 -21.328 1 89.69 96 ASN A N 1
ATOM 734 C CA . ASN A 1 96 ? 3.281 -14.891 -21.922 1 89.69 96 ASN A CA 1
ATOM 735 C C . ASN A 1 96 ? 3.297 -13.422 -22.344 1 89.69 96 ASN A C 1
ATOM 737 O O . ASN A 1 96 ? 4.363 -12.82 -22.469 1 89.69 96 ASN A O 1
ATOM 741 N N . THR A 1 97 ? 2.104 -12.852 -22.594 1 84.81 97 THR A N 1
ATOM 742 C CA . THR A 1 97 ? 1.959 -11.5 -23.125 1 84.81 97 THR A CA 1
ATOM 743 C C . THR A 1 97 ? 2.525 -10.469 -22.156 1 84.81 97 THR A C 1
ATOM 745 O O . THR A 1 97 ? 2.943 -9.383 -22.562 1 84.81 97 THR A O 1
ATOM 748 N N . LEU A 1 98 ? 2.627 -10.766 -20.906 1 88.06 98 LEU A N 1
ATOM 749 C CA . LEU A 1 98 ? 3.195 -9.836 -19.938 1 88.06 98 LEU A CA 1
ATOM 750 C C . LEU A 1 98 ? 4.664 -9.562 -20.234 1 88.06 98 LEU A C 1
ATOM 752 O O . LEU A 1 98 ? 5.18 -8.492 -19.922 1 88.06 98 LEU A O 1
ATOM 756 N N . ALA A 1 99 ? 5.246 -10.539 -20.828 1 91.56 99 ALA A N 1
ATOM 757 C CA . ALA A 1 99 ? 6.648 -10.406 -21.219 1 91.56 99 ALA A CA 1
ATOM 758 C C . ALA A 1 99 ? 6.84 -9.266 -22.219 1 91.56 99 ALA A C 1
ATOM 760 O O . ALA A 1 99 ? 7.93 -8.703 -22.312 1 91.56 99 ALA A O 1
ATOM 761 N N . THR A 1 100 ? 5.824 -8.977 -22.953 1 92.88 100 THR A N 1
ATOM 762 C CA . THR A 1 100 ? 5.938 -7.926 -23.969 1 92.88 100 THR A CA 1
ATOM 763 C C . THR A 1 100 ? 5.734 -6.551 -23.328 1 92.88 100 THR A C 1
ATOM 765 O O . THR A 1 100 ? 6.062 -5.527 -23.938 1 92.88 100 THR A O 1
ATOM 768 N N . LEU A 1 101 ? 5.258 -6.516 -22.109 1 94.62 101 LEU A N 1
ATOM 769 C CA . LEU A 1 101 ? 4.898 -5.246 -21.484 1 94.62 101 LEU A CA 1
ATOM 770 C C . LEU A 1 101 ? 5.922 -4.859 -20.422 1 94.62 101 LEU A C 1
ATOM 772 O O . LEU A 1 101 ? 6.262 -3.682 -20.281 1 94.62 101 LEU A O 1
ATOM 776 N N . ALA A 1 102 ? 6.441 -5.82 -19.734 1 96.31 102 ALA A N 1
ATOM 777 C CA . ALA A 1 102 ? 7.238 -5.512 -18.547 1 96.31 102 ALA A CA 1
ATOM 778 C C . ALA A 1 102 ? 8.523 -6.34 -18.531 1 96.31 102 ALA A C 1
ATOM 780 O O . ALA A 1 102 ? 8.516 -7.52 -18.891 1 96.31 102 ALA A O 1
ATOM 781 N N . LEU A 1 103 ? 9.602 -5.754 -18.078 1 95.31 103 LEU A N 1
ATOM 782 C CA . LEU A 1 103 ? 10.875 -6.43 -17.859 1 95.31 103 LEU A CA 1
ATOM 783 C C . LEU A 1 103 ? 10.844 -7.273 -16.594 1 95.31 103 LEU A C 1
ATOM 785 O O . LEU A 1 103 ? 11.602 -8.234 -16.469 1 95.31 103 LEU A O 1
ATOM 789 N N . GLY A 1 104 ? 9.945 -6.906 -15.695 1 95.56 104 GLY A N 1
ATOM 790 C CA . GLY A 1 104 ? 9.773 -7.559 -14.406 1 95.56 104 GLY A CA 1
ATOM 791 C C . GLY A 1 104 ? 8.734 -6.875 -13.531 1 95.56 104 GLY A C 1
ATOM 792 O O . GLY A 1 104 ? 8.25 -5.797 -13.859 1 95.56 104 GLY A O 1
ATOM 793 N N . VAL A 1 105 ? 8.438 -7.586 -12.461 1 96.94 105 VAL A N 1
ATOM 794 C CA . VAL A 1 105 ? 7.43 -7.09 -11.523 1 96.94 105 VAL A CA 1
ATOM 795 C C . VAL A 1 105 ? 7.883 -7.344 -10.094 1 96.94 105 VAL A C 1
ATOM 797 O O . VAL A 1 105 ? 8.461 -8.391 -9.789 1 96.94 105 VAL A O 1
ATOM 800 N N . ARG A 1 106 ? 7.746 -6.41 -9.297 1 96.81 106 ARG A N 1
ATOM 801 C CA . ARG A 1 106 ? 7.859 -6.633 -7.859 1 96.81 106 ARG A CA 1
ATOM 802 C C . ARG A 1 106 ? 6.48 -6.668 -7.203 1 96.81 106 ARG A C 1
ATOM 804 O O . ARG A 1 106 ? 5.668 -5.762 -7.398 1 96.81 106 ARG A O 1
ATOM 811 N N . GLY A 1 107 ? 6.207 -7.719 -6.512 1 97.75 107 GLY A N 1
ATOM 812 C CA . GLY A 1 107 ? 5.016 -7.832 -5.684 1 97.75 107 GLY A CA 1
ATOM 813 C C . GLY A 1 107 ? 5.297 -7.637 -4.207 1 97.75 107 GLY A C 1
ATOM 814 O O . GLY A 1 107 ? 6.32 -8.102 -3.695 1 97.75 107 GLY A O 1
ATOM 815 N N . GLU A 1 108 ? 4.418 -6.988 -3.547 1 97.75 108 GLU A N 1
ATOM 816 C CA . GLU A 1 108 ? 4.598 -6.742 -2.119 1 97.75 108 GLU A CA 1
ATOM 817 C C . GLU A 1 108 ? 3.264 -6.816 -1.377 1 97.75 108 GLU A C 1
ATOM 819 O O . GLU A 1 108 ? 2.273 -6.223 -1.811 1 97.75 108 GLU A O 1
ATOM 824 N N . PHE A 1 109 ? 3.275 -7.605 -0.29 1 98.38 109 PHE A N 1
ATOM 825 C CA . PHE A 1 109 ? 2.156 -7.672 0.644 1 98.38 109 PHE A CA 1
ATOM 826 C C . PHE A 1 109 ? 2.514 -7.004 1.966 1 98.38 109 PHE A C 1
ATOM 828 O O . PHE A 1 109 ? 3.629 -7.16 2.467 1 98.38 109 PHE A O 1
ATOM 835 N N . SER A 1 110 ? 1.633 -6.254 2.502 1 97.62 110 SER A N 1
ATOM 836 C CA . SER A 1 110 ? 1.733 -5.773 3.875 1 97.62 110 SER A CA 1
ATOM 837 C C . SER A 1 110 ? 0.464 -6.078 4.664 1 97.62 110 SER A C 1
ATOM 839 O O . SER A 1 110 ? -0.635 -6.078 4.105 1 97.62 110 SER A O 1
ATOM 841 N N . PHE A 1 111 ? 0.654 -6.332 5.918 1 97.81 111 PHE A N 1
ATOM 842 C CA . PHE A 1 111 ? -0.41 -6.664 6.855 1 97.81 111 PHE A CA 1
ATOM 843 C C . PHE A 1 111 ? -0.387 -5.727 8.055 1 97.81 111 PHE A C 1
ATOM 845 O O . PHE A 1 111 ? 0.52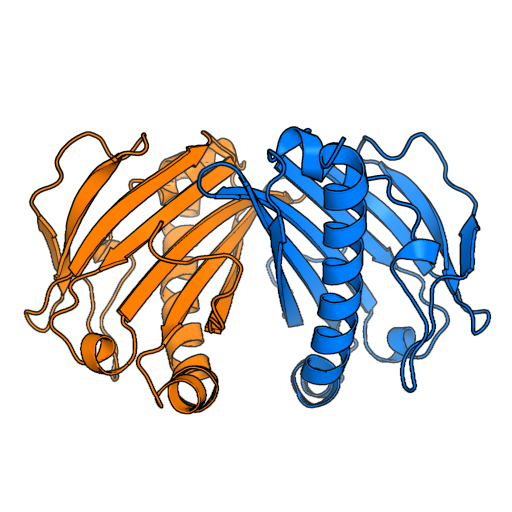 -5.797 8.891 1 97.81 111 PHE A O 1
ATOM 852 N N . LEU A 1 112 ? -1.324 -4.891 8.148 1 95.69 112 LEU A N 1
ATOM 853 C CA . LEU A 1 112 ? -1.37 -3.93 9.242 1 95.69 112 LEU A CA 1
ATOM 854 C C . LEU A 1 112 ? -2.641 -4.105 10.07 1 95.69 112 LEU A C 1
ATOM 856 O O . LEU A 1 112 ? -3.717 -4.34 9.516 1 95.69 112 LEU A O 1
ATOM 860 N N . PRO A 1 113 ? -2.518 -3.908 11.328 1 95.12 113 PRO A N 1
ATOM 861 C CA . PRO A 1 113 ? -3.723 -3.994 12.156 1 95.12 113 PRO A CA 1
ATOM 862 C C . PRO A 1 113 ? -4.777 -2.961 11.773 1 95.12 113 PRO A C 1
ATOM 864 O O . PRO A 1 113 ? -4.438 -1.831 11.406 1 95.12 113 PRO A O 1
ATOM 867 N N . ASP A 1 114 ? -5.953 -3.355 11.828 1 93.94 114 ASP A N 1
ATOM 868 C CA . ASP A 1 114 ? -7.152 -2.549 11.625 1 93.94 114 ASP A CA 1
ATOM 869 C C . ASP A 1 114 ? -8.258 -2.957 12.594 1 93.94 114 ASP A C 1
ATOM 871 O O . ASP A 1 114 ? -9.078 -3.82 12.281 1 93.94 114 ASP A O 1
ATOM 875 N N . GLY A 1 115 ? -8.297 -2.229 13.781 1 90 115 GLY A N 1
ATOM 876 C CA . GLY A 1 115 ? -9.156 -2.703 14.852 1 90 115 GLY A CA 1
ATOM 877 C C . GLY A 1 115 ? -8.836 -4.113 15.305 1 90 115 GLY A C 1
ATOM 878 O O . GLY A 1 115 ? -7.684 -4.418 15.633 1 90 115 GLY A O 1
ATOM 879 N N . GLY A 1 116 ? -9.758 -4.949 15.336 1 90.69 116 GLY A N 1
ATOM 880 C CA . GLY A 1 116 ? -9.555 -6.34 15.711 1 90.69 116 GLY A CA 1
ATOM 881 C C . GLY A 1 116 ? -9.086 -7.211 14.562 1 90.69 116 GLY A C 1
ATOM 882 O O . GLY A 1 116 ? -8.844 -8.406 14.742 1 90.69 116 GLY A O 1
ATOM 883 N N . GLY A 1 117 ? -8.938 -6.59 13.43 1 95.19 117 GLY A N 1
ATOM 884 C CA . GLY A 1 117 ? -8.578 -7.355 12.25 1 95.19 117 GLY A CA 1
ATOM 885 C C . GLY A 1 117 ? -7.344 -6.82 11.547 1 95.19 117 GLY A C 1
ATOM 886 O O . GLY A 1 117 ? -6.395 -6.375 12.195 1 95.19 117 GLY A O 1
ATOM 887 N N . THR A 1 118 ? -7.301 -7.051 10.211 1 96.69 118 THR A N 1
ATOM 888 C CA . THR A 1 118 ? -6.133 -6.711 9.406 1 96.69 118 THR A CA 1
ATOM 889 C C . THR A 1 118 ? -6.551 -6.055 8.094 1 96.69 118 THR A C 1
ATOM 891 O O . THR A 1 118 ? -7.523 -6.48 7.465 1 96.69 118 THR A O 1
ATOM 894 N N . THR A 1 119 ? -5.855 -5.031 7.75 1 96.12 119 THR A N 1
ATOM 895 C CA . THR A 1 119 ? -5.867 -4.57 6.367 1 96.12 119 THR A CA 1
ATOM 896 C C . THR A 1 119 ? -4.699 -5.172 5.59 1 96.12 119 THR A C 1
ATOM 898 O O . THR A 1 119 ? -3.541 -5.031 5.992 1 96.12 119 THR A O 1
ATOM 901 N N . ILE A 1 120 ? -4.977 -5.84 4.543 1 97.69 120 ILE A N 1
ATOM 902 C CA . ILE A 1 120 ? -3.971 -6.398 3.645 1 97.69 120 ILE A CA 1
ATOM 903 C C . ILE A 1 120 ? -3.814 -5.5 2.422 1 97.69 120 ILE A C 1
ATOM 905 O O . ILE A 1 120 ? -4.797 -5.164 1.759 1 97.69 120 ILE A O 1
ATOM 909 N N . ARG A 1 121 ? -2.658 -5.098 2.182 1 97.62 121 ARG A N 1
ATOM 910 C CA . ARG A 1 121 ? -2.365 -4.332 0.975 1 97.62 121 ARG A CA 1
ATOM 911 C C . ARG A 1 121 ? -1.4 -5.086 0.068 1 97.62 121 ARG A C 1
ATOM 913 O O . ARG A 1 121 ? -0.416 -5.66 0.54 1 97.62 121 ARG A O 1
ATOM 920 N N . TRP A 1 122 ? -1.763 -5.094 -1.17 1 98.38 122 TRP A N 1
ATOM 921 C CA . TRP A 1 122 ? -0.978 -5.793 -2.182 1 98.38 122 TRP A CA 1
ATOM 922 C C . TRP A 1 122 ? -0.659 -4.875 -3.355 1 98.38 122 TRP A C 1
ATOM 924 O O . TRP A 1 122 ? -1.563 -4.301 -3.965 1 98.38 122 TRP A O 1
ATOM 934 N N . THR A 1 123 ? 0.666 -4.707 -3.637 1 97.81 123 THR A N 1
ATOM 935 C CA . THR A 1 123 ? 1.1 -3.871 -4.75 1 97.81 123 THR A CA 1
ATOM 936 C C . THR A 1 123 ? 1.942 -4.676 -5.734 1 97.81 123 THR A C 1
ATOM 938 O O . THR A 1 123 ? 2.83 -5.43 -5.328 1 97.81 123 THR A O 1
ATOM 941 N N . TYR A 1 124 ? 1.609 -4.602 -6.988 1 97.56 124 TYR A N 1
ATOM 942 C CA . TYR A 1 124 ? 2.498 -4.973 -8.086 1 97.56 124 TYR A CA 1
ATOM 943 C C . TYR A 1 124 ? 3.137 -3.74 -8.711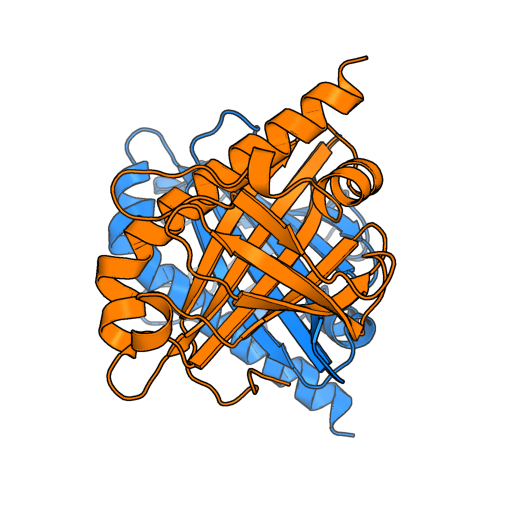 1 97.56 124 TYR A C 1
ATOM 945 O O . TYR A 1 124 ? 2.434 -2.824 -9.148 1 97.56 124 TYR A O 1
ATOM 953 N N . GLU A 1 125 ? 4.418 -3.707 -8.672 1 96.69 125 GLU A N 1
ATOM 954 C CA . GLU A 1 125 ? 5.18 -2.654 -9.336 1 96.69 125 GLU A CA 1
ATOM 955 C C . GLU A 1 125 ?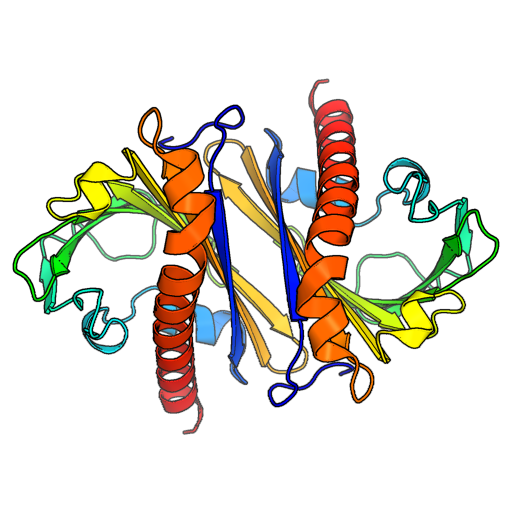 5.793 -3.156 -10.641 1 96.69 125 GLU A C 1
ATOM 957 O O . GLU A 1 125 ? 6.719 -3.969 -10.625 1 96.69 125 GLU A O 1
ATOM 962 N N . PHE A 1 126 ? 5.316 -2.621 -11.773 1 97.12 126 PHE A N 1
ATOM 963 C CA . PHE A 1 126 ? 5.75 -3.072 -13.086 1 97.12 126 PHE A CA 1
ATOM 964 C C . PHE A 1 126 ? 6.91 -2.223 -13.594 1 97.12 126 PHE A C 1
ATOM 966 O O . PHE A 1 126 ? 6.824 -0.992 -13.617 1 97.12 126 PHE A O 1
ATOM 973 N N . LYS A 1 127 ? 7.996 -2.83 -13.906 1 96.88 127 LYS A N 1
ATOM 974 C CA . LYS A 1 127 ? 9.055 -2.186 -14.672 1 96.88 127 LYS A CA 1
ATOM 975 C C . LYS A 1 127 ? 8.797 -2.301 -16.172 1 96.88 127 LYS A C 1
ATOM 977 O O . LYS A 1 127 ? 8.992 -3.365 -16.766 1 96.88 127 LYS A O 1
ATOM 982 N N . PRO A 1 128 ? 8.375 -1.19 -16.75 1 96.5 128 PRO A N 1
ATOM 983 C CA . PRO A 1 128 ? 7.926 -1.275 -18.156 1 96.5 128 PRO A CA 1
ATOM 984 C C . PRO A 1 128 ? 9.078 -1.528 -19.125 1 96.5 128 PRO A C 1
ATOM 986 O O . PRO A 1 128 ? 10.188 -1.021 -18.922 1 96.5 128 PRO A O 1
ATOM 989 N N . ARG A 1 129 ? 8.773 -2.348 -20.141 1 95.62 129 ARG A N 1
ATOM 990 C CA . ARG A 1 129 ? 9.648 -2.344 -21.312 1 95.62 129 ARG A CA 1
ATOM 991 C C . ARG A 1 129 ? 9.664 -0.976 -21.984 1 95.62 129 ARG A C 1
ATOM 993 O O . ARG A 1 129 ? 8.711 -0.204 -21.844 1 95.62 129 ARG A O 1
ATOM 1000 N N . PRO A 1 130 ? 10.781 -0.729 -22.703 1 94.5 130 PRO A N 1
ATOM 1001 C CA . PRO A 1 130 ? 10.836 0.565 -23.375 1 94.5 130 PRO A CA 1
ATOM 1002 C C . PRO A 1 130 ? 9.602 0.83 -24.25 1 94.5 130 PRO A C 1
ATOM 1004 O O . PRO A 1 130 ? 9.188 -0.038 -25.016 1 94.5 130 PRO A O 1
ATOM 1007 N N . GLY A 1 131 ? 8.977 2 -24.062 1 95.62 131 GLY A N 1
ATOM 1008 C CA . GLY A 1 131 ? 7.852 2.445 -24.859 1 95.62 131 GLY A CA 1
ATOM 1009 C C . GLY A 1 131 ? 6.523 1.876 -24.406 1 95.62 131 GLY A C 1
ATOM 1010 O O . GLY A 1 131 ? 5.48 2.164 -25 1 95.62 131 GLY A O 1
ATOM 1011 N N . ARG A 1 132 ? 6.527 1.106 -23.297 1 96.38 132 ARG A N 1
ATOM 1012 C CA . ARG A 1 132 ? 5.305 0.397 -22.922 1 96.38 132 ARG A CA 1
ATOM 1013 C C . ARG A 1 132 ? 4.691 0.988 -21.656 1 96.38 132 ARG A C 1
ATOM 1015 O O . ARG A 1 132 ? 3.658 0.514 -21.188 1 96.38 132 ARG A O 1
ATOM 1022 N N . ARG A 1 133 ? 5.266 2.012 -21.094 1 95.94 133 ARG A N 1
ATOM 1023 C CA . ARG A 1 133 ? 4.805 2.578 -19.828 1 95.94 133 ARG A CA 1
ATOM 1024 C C . ARG A 1 133 ? 3.369 3.074 -19.953 1 95.94 133 ARG A C 1
ATOM 1026 O O . ARG A 1 133 ? 2.561 2.865 -19.047 1 95.94 133 ARG A O 1
ATOM 1033 N N . LEU A 1 134 ? 3.053 3.686 -21.078 1 95 134 LEU A N 1
ATOM 1034 C CA . LEU A 1 134 ? 1.727 4.27 -21.234 1 95 134 LEU A CA 1
ATOM 1035 C C . LEU A 1 134 ? 0.663 3.184 -21.344 1 95 134 LEU A C 1
ATOM 1037 O O . LEU A 1 134 ? -0.474 3.375 -20.906 1 95 134 LEU A O 1
ATOM 1041 N N . VAL A 1 135 ? 0.987 2.094 -21.891 1 95.69 135 VAL A N 1
ATOM 1042 C CA . VAL A 1 135 ? 0.057 0.974 -21.984 1 95.69 135 VAL A CA 1
ATOM 1043 C C . VAL A 1 135 ? -0.217 0.414 -20.594 1 95.69 135 VAL A C 1
ATOM 1045 O O . VAL A 1 135 ? -1.368 0.15 -20.234 1 95.69 135 VAL A O 1
ATOM 1048 N N . LEU A 1 136 ? 0.867 0.196 -19.812 1 95.81 136 LEU A N 1
ATOM 1049 C CA . LEU A 1 136 ? 0.759 -0.338 -18.469 1 95.81 136 LEU A CA 1
ATOM 1050 C C . LEU A 1 136 ? -0.032 0.608 -17.578 1 95.81 136 LEU A C 1
ATOM 1052 O O . LEU A 1 136 ? -0.873 0.168 -16.781 1 95.81 136 LEU A O 1
ATOM 1056 N N . ALA A 1 137 ? 0.203 1.896 -17.719 1 94.62 137 ALA A N 1
ATOM 1057 C CA . ALA A 1 137 ? -0.398 2.908 -16.859 1 94.62 137 ALA A CA 1
ATOM 1058 C C . ALA A 1 137 ? -1.801 3.273 -17.344 1 94.62 137 ALA A C 1
ATOM 1060 O O . ALA A 1 137 ? -2.553 3.938 -16.625 1 94.62 137 ALA A O 1
ATOM 1061 N N . GLY A 1 138 ? -2.191 2.908 -18.531 1 94.75 138 GLY A N 1
ATOM 1062 C CA . GLY A 1 138 ? -3.48 3.238 -19.109 1 94.75 138 GLY A CA 1
ATOM 1063 C C . GLY A 1 138 ? -4.465 2.088 -19.078 1 94.75 138 GLY A C 1
ATOM 1064 O O . GLY A 1 138 ? -4.957 1.717 -18.016 1 94.75 138 GLY A O 1
ATOM 1065 N N . PRO A 1 139 ? -4.707 1.473 -20.219 1 93.94 139 PRO A N 1
ATOM 1066 C CA . PRO A 1 139 ? -5.789 0.489 -20.297 1 93.94 139 PRO A CA 1
ATOM 1067 C C . PRO A 1 139 ? -5.477 -0.789 -19.516 1 93.94 139 PRO A C 1
ATOM 1069 O O . PRO A 1 139 ? -6.391 -1.464 -19.031 1 93.94 139 PRO A O 1
ATOM 1072 N N . PHE A 1 140 ? -4.277 -1.171 -19.438 1 95.12 140 PHE A N 1
ATOM 1073 C CA . PHE A 1 140 ? -3.877 -2.387 -18.734 1 95.12 140 PHE A CA 1
ATOM 1074 C C . PHE A 1 140 ? -4.184 -2.283 -17.25 1 95.12 140 PHE A C 1
ATOM 1076 O O . PHE A 1 140 ? -4.625 -3.254 -16.625 1 95.12 140 PHE A O 1
ATOM 1083 N N . LYS A 1 141 ? -3.959 -1.142 -16.703 1 95.44 141 LYS A N 1
ATOM 1084 C CA . LYS A 1 141 ? -3.971 -0.924 -15.266 1 95.44 141 LYS A CA 1
ATOM 1085 C C . LYS A 1 141 ? -5.332 -1.271 -14.664 1 95.44 141 LYS A C 1
ATOM 1087 O O . LYS A 1 141 ? -5.418 -2.066 -13.727 1 95.44 141 LYS A O 1
ATOM 1092 N N . PRO A 1 142 ? -6.453 -0.774 -15.266 1 94.56 142 PRO A N 1
ATOM 1093 C CA . PRO A 1 142 ? -7.73 -1.118 -14.633 1 94.56 142 PRO A CA 1
ATOM 1094 C C . PRO A 1 142 ? -8.086 -2.596 -14.789 1 94.56 142 PRO A C 1
ATOM 1096 O O . PRO A 1 142 ? -8.727 -3.176 -13.914 1 94.56 142 PRO A O 1
ATOM 1099 N N . LEU A 1 143 ? -7.723 -3.205 -15.781 1 94.88 143 LEU A N 1
ATOM 1100 C CA . LEU A 1 143 ? -8.008 -4.617 -16 1 94.88 143 LEU A CA 1
ATOM 1101 C C . LEU A 1 143 ? -7.195 -5.488 -15.047 1 94.88 143 LEU A C 1
ATOM 1103 O O . LEU A 1 143 ? -7.727 -6.426 -14.445 1 94.88 143 LEU A O 1
ATOM 1107 N N . TRP A 1 144 ? -5.941 -5.176 -14.938 1 95.44 144 TRP A N 1
ATOM 1108 C CA . TRP A 1 144 ? -5.074 -5.914 -14.023 1 95.44 144 TRP A CA 1
ATOM 1109 C C . TRP A 1 144 ? -5.512 -5.711 -12.57 1 95.44 144 TRP A C 1
ATOM 1111 O O . TRP A 1 144 ? -5.492 -6.652 -11.773 1 95.44 144 TRP A O 1
ATOM 1121 N N . GLN A 1 145 ? -5.84 -4.496 -12.242 1 96.06 145 GLN A N 1
ATOM 1122 C CA . GLN A 1 145 ? -6.289 -4.176 -10.891 1 96.06 145 GLN A CA 1
ATOM 1123 C C . GLN A 1 145 ? -7.496 -5.02 -10.492 1 96.06 145 GLN A C 1
ATOM 1125 O O . GLN A 1 145 ? -7.574 -5.508 -9.367 1 96.06 145 GLN A O 1
ATOM 1130 N N . ARG A 1 146 ? -8.43 -5.152 -11.406 1 95.69 146 ARG A N 1
ATOM 1131 C CA . ARG A 1 146 ? -9.609 -5.984 -11.156 1 95.69 146 ARG A CA 1
ATOM 1132 C C . ARG A 1 146 ? -9.211 -7.438 -10.922 1 95.69 146 ARG A C 1
ATOM 1134 O O . ARG A 1 146 ? -9.75 -8.094 -10.023 1 95.69 146 ARG A O 1
ATOM 1141 N N . TYR A 1 147 ? -8.336 -7.859 -11.773 1 96.38 147 TYR A N 1
ATOM 1142 C CA . TYR A 1 147 ? -7.824 -9.227 -11.648 1 96.38 147 TYR A CA 1
ATOM 1143 C C . TYR A 1 147 ? -7.141 -9.43 -10.297 1 96.38 147 TYR A C 1
ATOM 1145 O O . TYR A 1 147 ? -7.375 -10.43 -9.617 1 96.38 147 TYR A O 1
ATOM 1153 N N . MET A 1 148 ? -6.301 -8.516 -9.836 1 97.44 148 MET A N 1
ATOM 1154 C CA . MET A 1 148 ? -5.621 -8.547 -8.547 1 97.44 148 MET A CA 1
ATOM 1155 C C . MET A 1 148 ? -6.629 -8.539 -7.398 1 97.44 148 MET A C 1
ATOM 1157 O O . MET A 1 148 ? -6.477 -9.281 -6.43 1 97.44 148 MET A O 1
ATOM 1161 N N . GLN A 1 149 ? -7.59 -7.656 -7.527 1 97.19 149 GLN A N 1
ATOM 1162 C CA . GLN A 1 149 ? -8.594 -7.539 -6.473 1 97.19 149 GLN A CA 1
ATOM 1163 C C . GLN A 1 149 ? -9.344 -8.852 -6.277 1 97.19 149 GLN A C 1
ATOM 1165 O O . GLN A 1 149 ? -9.609 -9.258 -5.145 1 97.19 149 GLN A O 1
ATOM 1170 N N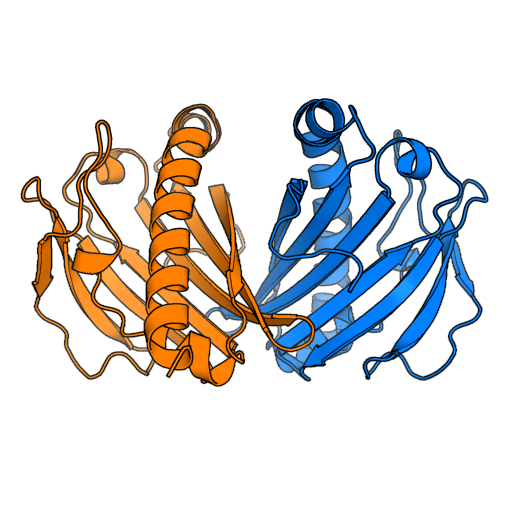 . ALA A 1 150 ? -9.703 -9.484 -7.41 1 97.81 150 ALA A N 1
ATOM 1171 C CA . ALA A 1 150 ? -10.391 -10.766 -7.332 1 97.81 150 ALA A CA 1
ATOM 1172 C C . ALA A 1 150 ? -9.539 -11.805 -6.605 1 97.81 150 ALA A C 1
ATOM 1174 O O . ALA A 1 150 ? -10.039 -12.539 -5.75 1 97.81 150 ALA A O 1
ATOM 1175 N N . ALA A 1 151 ? -8.281 -11.852 -6.965 1 98.12 151 ALA A N 1
ATOM 1176 C CA . ALA A 1 151 ? -7.367 -12.781 -6.305 1 98.12 151 ALA A CA 1
ATOM 1177 C C . ALA A 1 151 ? -7.258 -12.477 -4.812 1 98.12 151 ALA A C 1
ATOM 1179 O O . ALA A 1 151 ? -7.305 -13.391 -3.982 1 98.12 151 ALA A O 1
ATOM 1180 N N . LEU A 1 152 ? -7.105 -11.219 -4.406 1 98.19 152 LEU A N 1
ATOM 1181 C CA . LEU A 1 152 ? -6.984 -10.828 -3.006 1 98.19 152 LEU A CA 1
ATOM 1182 C C . LEU A 1 152 ? -8.258 -11.172 -2.236 1 98.19 152 LEU A C 1
ATOM 1184 O O . LEU A 1 152 ? -8.188 -11.609 -1.085 1 98.19 152 LEU A O 1
ATOM 1188 N N . ASN A 1 153 ? -9.414 -10.945 -2.883 1 97.62 153 ASN A N 1
ATOM 1189 C CA . ASN A 1 153 ? -10.672 -11.32 -2.242 1 97.62 153 ASN A CA 1
ATOM 1190 C C . ASN A 1 153 ? -10.719 -12.812 -1.94 1 97.62 153 ASN A C 1
ATOM 1192 O O . ASN A 1 153 ? -11.219 -13.219 -0.888 1 97.62 153 ASN A O 1
ATOM 1196 N N . ARG A 1 154 ? -10.25 -13.57 -2.812 1 98.44 154 ARG A N 1
ATOM 1197 C CA . ARG A 1 154 ? -10.203 -15.008 -2.582 1 98.44 154 ARG A CA 1
ATOM 1198 C C . ARG A 1 154 ? -9.227 -15.359 -1.469 1 98.44 154 ARG A C 1
ATOM 1200 O O . ARG A 1 154 ? -9.461 -16.281 -0.689 1 98.44 154 ARG A O 1
ATOM 1207 N N . MET A 1 155 ? -8.109 -14.672 -1.406 1 98.38 155 MET A N 1
ATOM 1208 C CA . MET A 1 155 ? -7.172 -14.883 -0.306 1 98.38 155 MET A CA 1
ATOM 1209 C C . MET A 1 155 ? -7.84 -14.602 1.037 1 98.38 155 MET A C 1
ATOM 1211 O O . MET A 1 155 ? -7.672 -15.367 1.989 1 98.38 155 MET A O 1
ATOM 1215 N N . VAL A 1 156 ? -8.562 -13.484 1.062 1 97.75 156 VAL A N 1
ATOM 1216 C CA . VAL A 1 156 ? -9.266 -13.117 2.289 1 97.75 156 VAL A CA 1
ATOM 1217 C C . VAL A 1 156 ? -10.281 -14.203 2.645 1 97.75 156 VAL A C 1
ATOM 1219 O O . VAL A 1 156 ? -10.438 -14.555 3.816 1 97.75 156 VAL A O 1
ATOM 1222 N N . ALA A 1 157 ? -10.969 -14.734 1.635 1 97.62 157 ALA A N 1
ATOM 1223 C CA . ALA A 1 157 ? -11.922 -15.812 1.88 1 97.62 157 ALA A CA 1
ATOM 1224 C C . ALA A 1 157 ? -11.219 -17.031 2.494 1 97.62 157 ALA A C 1
ATOM 1226 O O . ALA A 1 157 ? -11.758 -17.656 3.404 1 97.62 157 ALA A O 1
ATOM 1227 N N . VAL A 1 158 ? -10.078 -17.359 1.991 1 97.81 158 VAL A N 1
ATOM 1228 C CA . VAL A 1 158 ? -9.305 -18.469 2.535 1 97.81 158 VAL A CA 1
ATOM 1229 C C . VAL A 1 158 ? -8.938 -18.172 3.99 1 97.81 158 VAL A C 1
ATOM 1231 O O . VAL A 1 158 ? -9.039 -19.062 4.848 1 97.81 158 VAL A O 1
ATOM 1234 N N . VAL A 1 159 ? -8.492 -16.969 4.301 1 97.69 159 VAL A N 1
ATOM 1235 C CA . VAL A 1 159 ? -8.133 -16.578 5.656 1 97.69 159 VAL A CA 1
ATOM 1236 C C . VAL A 1 159 ? -9.336 -16.734 6.582 1 97.69 159 VAL A C 1
ATOM 1238 O O . VAL A 1 159 ? -9.211 -17.312 7.668 1 97.69 159 VAL A O 1
ATOM 1241 N N . GLU A 1 160 ? -10.477 -16.25 6.121 1 96.62 160 GLU A N 1
ATOM 1242 C CA . GLU A 1 160 ? -11.688 -16.297 6.938 1 96.62 160 GLU A CA 1
ATOM 1243 C C . GLU A 1 160 ? -12.148 -17.734 7.16 1 96.62 160 GLU A C 1
ATOM 1245 O O . GLU A 1 160 ? -12.711 -18.062 8.203 1 96.62 160 GLU A O 1
ATOM 1250 N N . GLU A 1 161 ? -11.977 -18.562 6.172 1 95.19 161 GLU A N 1
ATOM 1251 C CA . GLU A 1 161 ? -12.312 -19.969 6.293 1 95.19 161 GLU A CA 1
ATOM 1252 C C . GLU A 1 161 ? -11.477 -20.656 7.375 1 95.19 161 GLU A C 1
ATOM 1254 O O . GLU A 1 161 ? -11.945 -21.578 8.047 1 95.19 161 GLU A O 1
ATOM 1259 N N . HIS A 1 162 ? -10.266 -20.266 7.59 1 92.94 162 HIS A N 1
ATOM 1260 C CA . HIS A 1 162 ? -9.344 -20.875 8.539 1 92.94 162 HIS A CA 1
ATOM 1261 C C . HIS A 1 162 ? -9.57 -20.328 9.953 1 92.94 162 HIS A C 1
ATOM 1263 O O . HIS A 1 162 ? -9.125 -20.938 10.93 1 92.94 162 HIS A O 1
ATOM 1269 N N . THR A 1 163 ? -10.188 -19.125 10.07 1 85.81 163 THR A N 1
ATOM 1270 C CA . THR A 1 163 ? -10.344 -18.516 11.391 1 85.81 163 THR A CA 1
ATOM 1271 C C . THR A 1 163 ? -11.781 -18.641 11.875 1 85.81 163 THR A C 1
ATOM 1273 O O . THR A 1 163 ? -12.078 -18.328 13.039 1 85.81 163 THR A O 1
ATOM 1276 N N . ALA A 1 164 ? -12.781 -18.766 11.008 1 75.5 164 ALA A N 1
ATOM 1277 C CA . ALA A 1 164 ? -14.164 -18.953 11.422 1 75.5 164 ALA A CA 1
ATOM 1278 C C . ALA A 1 164 ? -14.297 -20.125 12.383 1 75.5 164 ALA A C 1
ATOM 1280 O O . ALA A 1 164 ? -15.234 -20.188 13.18 1 75.5 164 ALA A O 1
ATOM 1281 N N . HIS A 1 165 ? -13.367 -21.094 12.508 1 51.41 165 HIS A N 1
ATOM 1282 C CA . HIS A 1 165 ? -13.633 -22.188 13.438 1 51.41 165 HIS A CA 1
ATOM 1283 C C . HIS A 1 165 ? -13.039 -21.891 14.812 1 51.41 165 HIS A C 1
ATOM 1285 O O . HIS A 1 165 ? -11.992 -21.266 14.922 1 51.41 165 HIS A O 1
ATOM 1291 N N . MET B 1 1 ? -14.391 2.031 14.68 1 73.94 1 MET B N 1
ATOM 1292 C CA . MET B 1 1 ? -13.57 2.285 13.5 1 73.94 1 MET B CA 1
ATOM 1293 C C . MET B 1 1 ? -14.32 3.131 12.477 1 73.94 1 MET B C 1
ATOM 1295 O O . MET B 1 1 ? -15.531 2.955 12.289 1 73.94 1 MET B O 1
ATOM 1299 N N . LEU B 1 2 ? -13.656 4.094 11.93 1 82.5 2 LEU B N 1
ATOM 1300 C CA . LEU B 1 2 ? -14.25 5.035 10.992 1 82.5 2 LEU B CA 1
ATOM 1301 C C . LEU B 1 2 ? -14.742 4.316 9.734 1 82.5 2 LEU B C 1
ATOM 1303 O O . LEU B 1 2 ? -15.844 4.59 9.25 1 82.5 2 LEU B O 1
ATOM 1307 N N . ILE B 1 3 ? -13.938 3.365 9.297 1 88.81 3 ILE B N 1
ATOM 1308 C CA . ILE B 1 3 ? -14.219 2.631 8.062 1 88.81 3 ILE B CA 1
ATOM 1309 C C . ILE B 1 3 ? -14.43 1.153 8.383 1 88.81 3 ILE B C 1
ATOM 1311 O O . ILE B 1 3 ? -13.609 0.533 9.062 1 88.81 3 ILE B O 1
ATOM 1315 N N . ALA B 1 4 ? -15.5 0.641 7.938 1 83.44 4 ALA B N 1
ATOM 1316 C CA . ALA B 1 4 ? -15.836 -0.769 8.125 1 83.44 4 ALA B CA 1
ATOM 1317 C C . ALA B 1 4 ? -15.531 -1.578 6.867 1 83.44 4 ALA B C 1
ATOM 1319 O O . ALA B 1 4 ? -15.367 -1.015 5.785 1 83.44 4 ALA B O 1
ATOM 1320 N N . ARG B 1 5 ? -15.492 -2.926 6.969 1 83.06 5 ARG B N 1
ATOM 1321 C CA . ARG B 1 5 ? -15.172 -3.865 5.902 1 83.06 5 ARG B CA 1
ATOM 1322 C C . ARG B 1 5 ? -16.188 -3.762 4.762 1 83.06 5 ARG B C 1
ATOM 1324 O O . ARG B 1 5 ? -15.844 -4.008 3.602 1 83.06 5 ARG B O 1
ATOM 1331 N N . THR B 1 6 ? -17.406 -3.295 5.039 1 82.88 6 THR B N 1
ATOM 1332 C CA . THR B 1 6 ? -18.484 -3.283 4.047 1 82.88 6 THR B CA 1
ATOM 1333 C C . THR B 1 6 ? -18.531 -1.939 3.326 1 82.88 6 THR B C 1
ATOM 1335 O O . THR B 1 6 ? -19.281 -1.775 2.365 1 82.88 6 THR B O 1
ATOM 1338 N N . ASP B 1 7 ? -17.75 -1.018 3.795 1 89.25 7 ASP B N 1
ATOM 1339 C CA . ASP B 1 7 ? -17.781 0.307 3.184 1 89.25 7 ASP B CA 1
ATOM 1340 C C . ASP B 1 7 ? -17.141 0.289 1.801 1 89.25 7 ASP B C 1
ATOM 1342 O O . ASP B 1 7 ? -16.141 -0.399 1.588 1 89.25 7 ASP B O 1
ATOM 1346 N N . LYS B 1 8 ? -17.766 1.015 0.861 1 90.38 8 LYS B N 1
ATOM 1347 C CA . LYS B 1 8 ? -17.172 1.204 -0.455 1 90.38 8 LYS B CA 1
ATOM 1348 C C . LYS B 1 8 ? -16.312 2.463 -0.491 1 90.38 8 LYS B C 1
ATOM 1350 O O . LYS B 1 8 ? -16.781 3.529 -0.902 1 90.38 8 LYS B O 1
ATOM 1355 N N . THR B 1 9 ? -15.086 2.289 -0.142 1 95.31 9 THR B N 1
ATOM 1356 C CA . THR B 1 9 ? -14.172 3.416 0.003 1 95.31 9 THR B CA 1
ATOM 1357 C C . THR B 1 9 ? -13.406 3.656 -1.292 1 95.31 9 THR B C 1
ATOM 1359 O O . THR B 1 9 ? -13.531 2.891 -2.248 1 95.31 9 THR B O 1
ATOM 1362 N N . VAL B 1 10 ? -12.711 4.742 -1.405 1 95.75 10 VAL B N 1
ATOM 1363 C CA . VAL B 1 10 ? -11.805 5.062 -2.5 1 95.75 10 VAL B CA 1
ATOM 1364 C C . VAL B 1 10 ? -10.367 5.137 -1.977 1 95.75 10 VAL B C 1
ATOM 1366 O O . VAL B 1 10 ? -9.977 6.137 -1.37 1 95.75 10 VAL B O 1
ATOM 1369 N N . PRO B 1 11 ? -9.633 4.113 -2.221 1 95.81 11 PRO B N 1
ATOM 1370 C CA . PRO B 1 11 ? -8.227 4.152 -1.814 1 95.81 11 PRO B CA 1
ATOM 1371 C C . PRO B 1 11 ? -7.336 4.867 -2.832 1 95.81 11 PRO B C 1
ATOM 1373 O O . PRO B 1 11 ? -7.543 4.73 -4.043 1 95.81 11 PRO B O 1
ATOM 1376 N N . ILE B 1 12 ? -6.441 5.641 -2.414 1 96.94 12 ILE B N 1
ATOM 1377 C CA . ILE B 1 12 ? -5.387 6.262 -3.209 1 96.94 12 ILE B CA 1
ATOM 1378 C C . ILE B 1 12 ? -4.023 5.965 -2.582 1 96.94 12 ILE B C 1
ATOM 1380 O O . ILE B 1 12 ? -3.773 6.324 -1.429 1 96.94 12 ILE B O 1
ATOM 1384 N N . THR B 1 13 ? -3.154 5.277 -3.297 1 97.62 13 THR B N 1
ATOM 1385 C CA . THR B 1 13 ? -1.877 4.82 -2.758 1 97.62 13 THR B CA 1
ATOM 1386 C C . THR B 1 13 ? -0.713 5.441 -3.527 1 97.62 13 THR B C 1
ATOM 1388 O O . THR B 1 13 ? -0.757 5.543 -4.754 1 97.62 13 THR B O 1
ATOM 1391 N N . VAL B 1 14 ? 0.31 5.852 -2.807 1 96.69 14 VAL B N 1
ATOM 1392 C CA . VAL B 1 14 ? 1.594 6.25 -3.377 1 96.69 14 VAL B CA 1
ATOM 1393 C C . VAL B 1 14 ? 2.725 5.496 -2.68 1 96.69 14 VAL B C 1
ATOM 1395 O O . VAL B 1 14 ? 2.525 4.918 -1.608 1 96.69 14 VAL B O 1
ATOM 1398 N N . PHE B 1 15 ? 3.896 5.504 -3.221 1 95.12 15 PHE B N 1
ATOM 1399 C CA . PHE B 1 15 ? 5.043 4.879 -2.574 1 95.12 15 PHE B CA 1
ATOM 1400 C C . PHE B 1 15 ? 6.344 5.52 -3.043 1 95.12 15 PHE B C 1
ATOM 1402 O O . PHE B 1 15 ? 6.371 6.203 -4.066 1 95.12 15 PHE B O 1
ATOM 1409 N N . ALA B 1 16 ? 7.324 5.375 -2.355 1 95.75 16 ALA B N 1
ATOM 1410 C CA . ALA B 1 16 ? 8.68 5.859 -2.625 1 95.75 16 ALA B CA 1
ATOM 1411 C C . ALA B 1 16 ? 9.719 4.969 -1.952 1 95.75 16 ALA B C 1
ATOM 1413 O O . ALA B 1 16 ? 9.391 4.172 -1.069 1 95.75 16 ALA B O 1
ATOM 1414 N N . ARG B 1 17 ? 10.953 5.074 -2.42 1 95.88 17 ARG B N 1
ATOM 1415 C CA . ARG B 1 17 ? 12.062 4.305 -1.867 1 95.88 17 ARG B CA 1
ATOM 1416 C C . ARG B 1 17 ? 13.086 5.219 -1.2 1 95.88 17 ARG B C 1
ATOM 1418 O O . ARG B 1 17 ? 13.305 6.34 -1.653 1 95.88 17 ARG B O 1
ATOM 1425 N N . THR B 1 18 ? 13.562 4.789 -0.153 1 96.31 18 THR B N 1
ATOM 1426 C CA . THR B 1 18 ? 14.664 5.441 0.542 1 96.31 18 THR B CA 1
ATOM 1427 C C . THR B 1 18 ? 15.797 4.453 0.816 1 96.31 18 THR B C 1
ATOM 1429 O O . THR B 1 18 ? 15.562 3.242 0.872 1 96.31 18 THR B O 1
ATOM 1432 N N . SER B 1 19 ? 17.031 4.902 1 1 95.12 19 SER B N 1
ATOM 1433 C CA . SER B 1 19 ? 18.172 4.062 1.298 1 95.12 19 SER B CA 1
ATOM 1434 C C . SER B 1 19 ? 18.25 3.725 2.783 1 95.12 19 SER B C 1
ATOM 1436 O O . SER B 1 19 ? 19.016 2.85 3.191 1 95.12 19 SER B O 1
ATOM 1438 N N . ALA B 1 20 ? 17.438 4.355 3.596 1 97.12 20 ALA B N 1
ATOM 1439 C CA . ALA B 1 20 ? 17.422 4.09 5.031 1 97.12 20 ALA B CA 1
ATOM 1440 C C . ALA B 1 20 ? 16.719 2.775 5.336 1 97.12 20 ALA B C 1
ATOM 1442 O O . ALA B 1 20 ? 15.773 2.395 4.641 1 97.12 20 ALA B O 1
ATOM 1443 N N . ALA B 1 21 ? 17.156 2.1 6.414 1 97.06 21 ALA B N 1
ATOM 1444 C CA . ALA B 1 21 ? 16.469 0.896 6.891 1 97.06 21 ALA B CA 1
ATOM 1445 C C . ALA B 1 21 ? 15.055 1.214 7.355 1 97.06 21 ALA B C 1
ATOM 1447 O O . ALA B 1 21 ? 14.758 2.35 7.73 1 97.06 21 ALA B O 1
ATOM 1448 N N . PRO B 1 22 ? 14.203 0.209 7.383 1 97.38 22 PRO B N 1
ATOM 1449 C CA . PRO B 1 22 ? 12.797 0.445 7.707 1 97.38 22 PRO B CA 1
ATOM 1450 C C . PRO B 1 22 ? 12.602 1.094 9.07 1 97.38 22 PRO B C 1
ATOM 1452 O O . PRO B 1 22 ? 11.789 2.008 9.219 1 97.38 22 PRO B O 1
ATOM 1455 N N . ASP B 1 23 ? 13.359 0.615 10.086 1 96.94 23 ASP B N 1
ATOM 1456 C CA . ASP B 1 23 ? 13.188 1.163 11.43 1 96.94 23 ASP B CA 1
ATOM 1457 C C . ASP B 1 23 ? 13.586 2.635 11.477 1 96.94 23 ASP B C 1
ATOM 1459 O O . ASP B 1 23 ? 12.945 3.439 12.148 1 96.94 23 ASP B O 1
ATOM 1463 N N . VAL B 1 24 ? 14.617 3.002 10.734 1 97.69 24 VAL B N 1
ATOM 1464 C CA . VAL B 1 24 ? 15.102 4.379 10.688 1 97.69 24 VAL B CA 1
ATOM 1465 C C . VAL B 1 24 ? 14.086 5.258 9.953 1 97.69 24 VAL B C 1
ATOM 1467 O O . VAL B 1 24 ? 13.688 6.309 10.461 1 97.69 24 VAL B O 1
ATOM 1470 N N . ALA B 1 25 ? 13.664 4.816 8.742 1 98.31 25 ALA B N 1
ATOM 1471 C CA . ALA B 1 25 ? 12.672 5.57 7.977 1 98.31 25 ALA B CA 1
ATOM 1472 C C . ALA B 1 25 ? 11.398 5.781 8.789 1 98.31 25 ALA B C 1
ATOM 1474 O O . ALA B 1 25 ? 10.844 6.887 8.812 1 98.31 25 ALA B O 1
ATOM 1475 N N . PHE B 1 26 ? 10.953 4.734 9.453 1 98.44 26 PHE B N 1
ATOM 1476 C CA . PHE B 1 26 ? 9.758 4.773 10.281 1 98.44 26 PHE B CA 1
ATOM 1477 C C . PHE B 1 26 ? 9.891 5.832 11.367 1 98.44 26 PHE B C 1
ATOM 1479 O O . PHE B 1 26 ? 8.992 6.656 11.555 1 98.44 26 PHE B O 1
ATOM 1486 N N . ARG B 1 27 ? 10.953 5.848 12.102 1 97.38 27 ARG B N 1
ATOM 1487 C CA . ARG B 1 27 ? 11.156 6.719 13.258 1 97.38 27 ARG B CA 1
ATOM 1488 C C . ARG B 1 27 ? 11.203 8.188 12.836 1 97.38 27 ARG B C 1
ATOM 1490 O O . ARG B 1 27 ? 10.844 9.07 13.617 1 97.38 27 ARG B O 1
ATOM 1497 N N . ILE B 1 28 ? 11.594 8.406 11.586 1 97.88 28 ILE B N 1
ATOM 1498 C CA . ILE B 1 28 ? 11.68 9.773 11.078 1 97.88 28 ILE B CA 1
ATOM 1499 C C . ILE B 1 28 ? 10.32 10.219 10.547 1 97.88 28 ILE B C 1
ATOM 1501 O O . ILE B 1 28 ? 9.883 11.344 10.797 1 97.88 28 ILE B O 1
ATOM 1505 N N . VAL B 1 29 ? 9.609 9.344 9.867 1 98.19 29 VAL B N 1
ATOM 1506 C CA . VAL B 1 29 ? 8.391 9.703 9.141 1 98.19 29 VAL B CA 1
ATOM 1507 C C . VAL B 1 29 ? 7.223 9.805 10.117 1 98.19 29 VAL B C 1
ATOM 1509 O O . VAL B 1 29 ? 6.395 10.711 10.016 1 98.19 29 VAL B O 1
ATOM 1512 N N . ALA B 1 30 ? 7.133 8.93 11.078 1 97.69 30 ALA B N 1
ATOM 1513 C CA . ALA B 1 30 ? 5.969 8.852 11.953 1 97.69 30 ALA B CA 1
ATOM 1514 C C . ALA B 1 30 ? 5.762 10.156 12.719 1 97.69 30 ALA B C 1
ATOM 1516 O O . ALA B 1 30 ? 4.656 10.703 12.727 1 97.69 30 ALA B O 1
ATOM 1517 N N . PRO B 1 31 ? 6.812 10.688 13.312 1 96.38 31 PRO B N 1
ATOM 1518 C CA . PRO B 1 31 ? 6.625 11.938 14.047 1 96.38 31 PRO B CA 1
ATOM 1519 C C . PRO B 1 31 ? 7.008 13.164 13.219 1 96.38 31 PRO B C 1
ATOM 1521 O O . PRO B 1 31 ? 7.227 14.242 13.781 1 96.38 31 PRO B O 1
ATOM 1524 N N . ILE B 1 32 ? 7.027 13.156 11.961 1 97.06 32 ILE B N 1
ATOM 1525 C CA . ILE B 1 32 ? 7.602 14.203 11.125 1 97.06 32 ILE B CA 1
ATOM 1526 C C . ILE B 1 32 ? 6.801 15.492 11.289 1 97.06 32 ILE B C 1
ATOM 1528 O O . ILE B 1 32 ? 5.594 15.453 11.539 1 97.06 32 ILE B O 1
ATOM 1532 N N . ASP B 1 33 ? 7.445 16.609 11.148 1 96.81 33 ASP B N 1
ATOM 1533 C CA . ASP B 1 33 ? 6.781 17.922 11.109 1 96.81 33 ASP B CA 1
ATOM 1534 C C . ASP B 1 33 ? 5.965 18.078 9.828 1 96.81 33 ASP B C 1
ATOM 1536 O O . ASP B 1 33 ? 6.527 18.281 8.75 1 96.81 33 ASP B O 1
ATOM 1540 N N . LEU B 1 34 ? 4.691 18.078 9.977 1 97.62 34 LEU B N 1
ATOM 1541 C CA . LEU B 1 34 ? 3.801 18.078 8.82 1 97.62 34 LEU B CA 1
ATOM 1542 C C . LEU B 1 34 ? 3.963 19.359 8.016 1 97.62 34 LEU B C 1
ATOM 1544 O O . LEU B 1 34 ? 3.775 19.359 6.793 1 97.62 34 LEU B O 1
ATOM 1548 N N . SER B 1 35 ? 4.301 20.438 8.633 1 97.44 35 SER B N 1
ATOM 1549 C CA . SER B 1 35 ? 4.438 21.703 7.926 1 97.44 35 SER B CA 1
ATOM 1550 C C . SER B 1 35 ? 5.621 21.688 6.969 1 97.44 35 SER B C 1
ATOM 1552 O O . SER B 1 35 ? 5.684 22.484 6.031 1 97.44 35 SER B O 1
ATOM 1554 N N . ARG B 1 36 ? 6.527 20.75 7.203 1 96.56 36 ARG B N 1
ATOM 1555 C CA . ARG B 1 36 ? 7.719 20.625 6.367 1 96.56 36 ARG B CA 1
ATOM 1556 C C . ARG B 1 36 ? 7.422 19.844 5.102 1 96.56 36 ARG B C 1
ATOM 1558 O O . ARG B 1 36 ? 8.086 20.016 4.078 1 96.56 36 ARG B O 1
ATOM 1565 N N . VAL B 1 37 ? 6.398 19.047 5.18 1 97.12 37 VAL B N 1
ATOM 1566 C CA . VAL B 1 37 ? 6.285 18.094 4.078 1 97.12 37 VAL B CA 1
ATOM 1567 C C . VAL B 1 37 ? 4.973 18.312 3.332 1 97.12 37 VAL B C 1
ATOM 1569 O O . VAL B 1 37 ? 4.84 17.938 2.164 1 97.12 37 VAL B O 1
ATOM 1572 N N . PHE B 1 38 ? 3.986 18.875 3.984 1 97.5 38 PHE B N 1
ATOM 1573 C CA . PHE B 1 38 ? 2.742 19.234 3.318 1 97.5 38 PHE B CA 1
ATOM 1574 C C . PHE B 1 38 ? 2.734 20.719 2.957 1 97.5 38 PHE B C 1
ATOM 1576 O O . PHE B 1 38 ? 2.312 21.562 3.758 1 97.5 38 PHE B O 1
ATOM 1583 N N . LEU B 1 39 ? 3.07 21.016 1.712 1 96.88 39 LEU B N 1
ATOM 1584 C CA . LEU B 1 39 ? 3.145 22.391 1.222 1 96.88 39 LEU B CA 1
ATOM 1585 C C . LEU B 1 39 ? 1.938 22.719 0.35 1 96.88 39 LEU B C 1
ATOM 1587 O O . LEU B 1 39 ? 1.438 21.859 -0.379 1 96.88 39 LEU B O 1
ATOM 1591 N N . ALA B 1 40 ? 1.577 23.953 0.417 1 94.69 40 ALA B N 1
ATOM 1592 C CA . ALA B 1 40 ? 0.453 24.406 -0.395 1 94.69 40 ALA B CA 1
ATOM 1593 C C . ALA B 1 40 ? 0.79 24.344 -1.882 1 94.69 40 ALA B C 1
ATOM 1595 O O . ALA B 1 40 ? 1.938 24.562 -2.275 1 94.69 40 ALA B O 1
ATOM 1596 N N . ASP B 1 41 ? -0.219 23.984 -2.592 1 92.12 41 ASP B N 1
ATOM 1597 C CA . ASP B 1 41 ? -0.108 24.172 -4.035 1 92.12 41 ASP B CA 1
ATOM 1598 C C . ASP B 1 41 ? -1.341 24.875 -4.594 1 92.12 41 ASP B C 1
ATOM 1600 O O . ASP B 1 41 ? -1.996 25.641 -3.885 1 92.12 41 ASP B O 1
ATOM 1604 N N . ARG B 1 42 ? -1.624 24.859 -5.938 1 89.94 42 ARG B N 1
ATOM 1605 C CA . ARG B 1 42 ? -2.674 25.641 -6.578 1 89.94 42 ARG B CA 1
ATOM 1606 C C . ARG B 1 42 ? -4.055 25.156 -6.16 1 89.94 42 ARG B C 1
ATOM 1608 O O . ARG B 1 42 ? -5.012 25.938 -6.125 1 89.94 42 ARG B O 1
ATOM 1615 N N . LEU B 1 43 ? -4.09 23.906 -5.641 1 89.62 43 LEU B N 1
ATOM 1616 C CA . LEU B 1 43 ? -5.402 23.297 -5.441 1 89.62 43 LEU B CA 1
ATOM 1617 C C . LEU B 1 43 ? -5.633 22.969 -3.973 1 89.62 43 LEU B C 1
ATOM 1619 O O . LEU B 1 43 ? -6.773 22.953 -3.508 1 89.62 43 LEU B O 1
ATOM 1623 N N . PHE B 1 44 ? -4.594 22.703 -3.254 1 92.88 44 PHE B N 1
ATOM 1624 C CA . PHE B 1 44 ? -4.727 22.234 -1.879 1 92.88 44 PHE B CA 1
ATOM 1625 C C . PHE B 1 44 ? -3.879 23.078 -0.934 1 92.88 44 PHE B C 1
ATOM 1627 O O . PHE B 1 44 ? -2.773 23.5 -1.287 1 92.88 44 PHE B O 1
ATOM 1634 N N . PRO B 1 45 ? -4.41 23.312 0.196 1 94.31 45 PRO B N 1
ATOM 1635 C CA . PRO B 1 45 ? -3.617 24.031 1.191 1 94.31 45 PRO B CA 1
ATOM 1636 C C . PRO B 1 45 ? -2.482 23.188 1.768 1 94.31 45 PRO B C 1
ATOM 1638 O O . PRO B 1 45 ? -2.506 21.953 1.655 1 94.31 45 PRO B O 1
ATOM 1641 N N . GLY B 1 46 ? -1.553 23.844 2.346 1 96.69 46 GLY B N 1
ATOM 1642 C CA . GLY B 1 46 ? -0.542 23.156 3.135 1 96.69 46 GLY B CA 1
ATOM 1643 C C . GLY B 1 46 ? -0.925 23 4.594 1 96.69 46 GLY B C 1
ATOM 1644 O O . GLY B 1 46 ? -2.031 23.375 4.992 1 96.69 46 GLY B O 1
ATOM 1645 N N . VAL B 1 47 ? -0.053 22.375 5.332 1 97.56 47 VAL B N 1
ATOM 1646 C CA . VAL B 1 47 ? -0.201 22.328 6.785 1 97.56 47 VAL B CA 1
ATOM 1647 C C . VAL B 1 47 ? 0.641 23.438 7.426 1 97.56 47 VAL B C 1
ATOM 1649 O O . VAL B 1 47 ? 1.843 23.531 7.172 1 97.56 47 VAL B O 1
ATOM 1652 N N . ALA B 1 48 ? -0.004 24.234 8.18 1 97.81 48 ALA B N 1
ATOM 1653 C CA . ALA B 1 48 ? 0.674 25.359 8.844 1 97.81 48 ALA B CA 1
ATOM 1654 C C . ALA B 1 48 ? 1.351 24.891 10.133 1 97.81 48 ALA B C 1
ATOM 1656 O O . ALA B 1 48 ? 2.377 25.438 10.539 1 97.81 48 ALA B O 1
ATOM 1657 N N . GLY B 1 49 ? 0.714 23.969 10.781 1 97.44 49 GLY B N 1
ATOM 1658 C CA . GLY B 1 49 ? 1.189 23.422 12.039 1 97.44 49 GLY B CA 1
ATOM 1659 C C . GLY B 1 49 ? 0.21 22.453 12.672 1 97.44 49 GLY B C 1
ATOM 1660 O O . GLY B 1 49 ? -0.807 22.094 12.07 1 97.44 49 GLY B O 1
ATOM 1661 N N . VAL B 1 50 ? 0.636 21.922 13.766 1 97.12 50 VAL B N 1
ATOM 1662 C CA . VAL B 1 50 ? -0.195 20.969 14.5 1 97.12 50 VAL B CA 1
ATOM 1663 C C . VAL B 1 50 ? -0.478 21.5 15.906 1 97.12 50 VAL B C 1
ATOM 1665 O O . VAL B 1 50 ? 0.414 22.047 16.562 1 97.12 50 VAL B O 1
ATOM 1668 N N . GLU B 1 51 ? -1.678 21.359 16.312 1 96.81 51 GLU B N 1
ATOM 1669 C CA . GLU B 1 51 ? -2.076 21.812 17.641 1 96.81 51 GLU B CA 1
ATOM 1670 C C . GLU B 1 51 ? -2.744 20.688 18.422 1 96.81 51 GLU B C 1
ATOM 1672 O O . GLU B 1 51 ? -3.182 19.688 17.844 1 96.81 51 GLU B O 1
ATOM 1677 N N . GLY B 1 52 ? -2.732 20.828 19.781 1 96.25 52 GLY B N 1
ATOM 1678 C CA . GLY B 1 52 ? -3.549 20 20.656 1 96.25 52 GLY B CA 1
ATOM 1679 C C . GLY B 1 52 ? -3.127 18.547 20.656 1 96.25 52 GLY B C 1
ATOM 1680 O O . GLY B 1 52 ? -3.957 17.656 20.844 1 96.25 52 GLY B O 1
ATOM 1681 N N . GLN B 1 53 ? -1.933 18.25 20.328 1 95.25 53 GLN B N 1
ATOM 1682 C CA . GLN B 1 53 ? -1.492 16.859 20.422 1 95.25 53 GLN B CA 1
ATOM 1683 C C . GLN B 1 53 ? -1.583 16.344 21.844 1 95.25 53 GLN B C 1
ATOM 1685 O O . GLN B 1 53 ? -0.968 16.906 22.75 1 95.25 53 GLN B O 1
ATOM 1690 N N . THR B 1 54 ? -2.256 15.281 22.047 1 96.69 54 THR B N 1
ATOM 1691 C CA . THR B 1 54 ? -2.662 14.836 23.375 1 96.69 54 THR B CA 1
ATOM 1692 C C . THR B 1 54 ? -1.524 14.094 24.062 1 96.69 54 THR B C 1
ATOM 1694 O O . THR B 1 54 ? -1.524 13.953 25.297 1 96.69 54 THR B O 1
ATOM 1697 N N . ASP B 1 55 ? -0.637 13.508 23.391 1 96.19 55 ASP B N 1
ATOM 1698 C CA . ASP B 1 55 ? 0.517 12.781 23.906 1 96.19 55 ASP B CA 1
ATOM 1699 C C . ASP B 1 55 ? 1.571 12.578 22.812 1 96.19 55 ASP B C 1
ATOM 1701 O O . ASP B 1 55 ? 1.391 13.031 21.688 1 96.19 55 ASP B O 1
ATOM 1705 N N . THR B 1 56 ? 2.674 11.898 23.234 1 95.25 56 THR B N 1
ATOM 1706 C CA . THR B 1 56 ? 3.664 11.547 22.234 1 95.25 56 THR B CA 1
ATOM 1707 C C . THR B 1 56 ? 3.029 10.719 21.109 1 95.25 56 THR B C 1
ATOM 1709 O O . THR B 1 56 ? 2.232 9.812 21.375 1 95.25 56 THR B O 1
ATOM 1712 N N . TRP B 1 57 ? 3.318 10.992 19.859 1 95.19 57 TRP B N 1
ATOM 1713 C CA . TRP B 1 57 ? 2.721 10.367 18.688 1 95.19 57 TRP B CA 1
ATOM 1714 C C . TRP B 1 57 ? 3.314 8.984 18.438 1 95.19 57 TRP B C 1
ATOM 1716 O O . TRP B 1 57 ? 3.959 8.75 17.406 1 95.19 57 TRP B O 1
ATOM 1726 N N . ASP B 1 58 ? 3.139 8.008 19.344 1 95.56 58 ASP B N 1
ATOM 1727 C CA . ASP B 1 58 ? 3.846 6.734 19.219 1 95.56 58 ASP B CA 1
ATOM 1728 C C . ASP B 1 58 ? 2.984 5.578 19.719 1 95.56 58 ASP B C 1
ATOM 1730 O O . ASP B 1 58 ? 3.494 4.488 19.984 1 95.56 58 ASP B O 1
ATOM 1734 N N . HIS B 1 59 ? 1.729 5.879 19.906 1 95.75 59 HIS B N 1
ATOM 1735 C CA . HIS B 1 59 ? 0.823 4.797 20.281 1 95.75 59 HIS B CA 1
ATOM 1736 C C . HIS B 1 59 ? -0.618 5.133 19.922 1 95.75 59 HIS B C 1
ATOM 1738 O O . HIS B 1 59 ? -0.975 6.309 19.797 1 95.75 59 HIS B O 1
ATOM 1744 N N . ALA B 1 60 ? -1.411 4.09 19.703 1 95.31 60 ALA B N 1
ATOM 1745 C CA . ALA B 1 60 ? -2.814 4.266 19.344 1 95.31 60 ALA B CA 1
ATOM 1746 C C . ALA B 1 60 ? -3.555 5.09 20.391 1 95.31 60 ALA B C 1
ATOM 1748 O O . ALA B 1 60 ? -3.312 4.945 21.594 1 95.31 60 ALA B O 1
ATOM 1749 N N . GLY B 1 61 ? -4.441 5.879 19.859 1 94.94 61 GLY B N 1
ATOM 1750 C CA . GLY B 1 61 ? -5.293 6.641 20.766 1 94.94 61 GLY B CA 1
ATOM 1751 C C . GLY B 1 61 ? -4.887 8.094 20.875 1 94.94 61 GLY B C 1
ATOM 1752 O O . GLY B 1 61 ? -5.68 8.938 21.312 1 94.94 61 GLY B O 1
ATOM 1753 N N . VAL B 1 62 ? -3.617 8.445 20.531 1 97.06 62 VAL B N 1
ATOM 1754 C CA . VAL B 1 62 ? -3.16 9.836 20.562 1 97.06 62 VAL B CA 1
ATOM 1755 C C . VAL B 1 62 ? -3.834 10.625 19.453 1 97.06 62 VAL B C 1
ATOM 1757 O O . VAL B 1 62 ? -4.031 10.117 18.344 1 97.06 62 VAL B O 1
ATOM 1760 N N . SER B 1 63 ? -4.176 11.828 19.703 1 97.62 63 SER B N 1
ATOM 1761 C CA . SER B 1 63 ? -4.824 12.68 18.703 1 97.62 63 SER B CA 1
ATOM 1762 C C . SER B 1 63 ? -4.133 14.039 18.609 1 97.62 63 SER B C 1
ATOM 1764 O O . SER B 1 63 ? -3.426 14.445 19.531 1 97.62 63 SER B O 1
ATOM 1766 N N . ARG B 1 64 ? -4.293 14.695 17.5 1 98.06 64 ARG B N 1
ATOM 1767 C CA . ARG B 1 64 ? -3.803 16.047 17.219 1 98.06 64 ARG B CA 1
ATOM 1768 C C . ARG B 1 64 ? -4.68 16.75 16.188 1 98.06 64 ARG B C 1
ATOM 1770 O O . ARG B 1 64 ? -5.547 16.125 15.578 1 98.06 64 ARG B O 1
ATOM 1777 N N . ARG B 1 65 ? -4.391 18.047 16.109 1 97.81 65 ARG B N 1
ATOM 1778 C CA . ARG B 1 65 ? -5.184 18.859 15.188 1 97.81 65 ARG B CA 1
ATOM 1779 C C . ARG B 1 65 ? -4.285 19.625 14.219 1 97.81 65 ARG B C 1
ATOM 1781 O O . ARG B 1 65 ? -3.908 20.766 14.484 1 97.81 65 ARG B O 1
ATOM 1788 N N . PRO B 1 66 ? -4.027 19.016 13.031 1 98 66 PRO B N 1
ATOM 1789 C CA . PRO B 1 66 ? -3.361 19.797 11.984 1 98 66 PRO B CA 1
ATOM 1790 C C . PRO B 1 66 ? -4.176 21 11.539 1 98 66 PRO B C 1
ATOM 1792 O O . PRO B 1 66 ? -5.395 20.906 11.383 1 98 66 PRO B O 1
ATOM 1795 N N . ARG B 1 67 ? -3.484 22.125 11.398 1 97.5 67 ARG B N 1
ATOM 1796 C CA . ARG B 1 67 ? -4.039 23.359 10.844 1 97.5 67 ARG B CA 1
ATOM 1797 C C . ARG B 1 67 ? -3.492 23.625 9.445 1 97.5 67 ARG B C 1
ATOM 1799 O O . ARG B 1 67 ? -2.287 23.5 9.211 1 97.5 67 ARG B O 1
ATOM 1806 N N . PHE B 1 68 ? -4.445 24.016 8.633 1 97 68 PHE B N 1
ATOM 1807 C CA . PHE B 1 68 ? -4.043 24.234 7.25 1 97 68 PHE B CA 1
ATOM 1808 C C . PHE B 1 68 ? -3.762 25.703 6.988 1 97 68 PHE B C 1
ATOM 1810 O O . PHE B 1 68 ? -4.191 26.562 7.754 1 97 68 PHE B O 1
ATOM 1817 N N . THR B 1 69 ? -3.074 26 5.871 1 96.56 69 THR B N 1
ATOM 1818 C CA . THR B 1 69 ? -2.656 27.359 5.527 1 96.56 69 THR B CA 1
ATOM 1819 C C . THR B 1 69 ? -3.855 28.203 5.105 1 96.56 69 THR B C 1
ATOM 1821 O O . THR B 1 69 ? -3.777 29.438 5.086 1 96.56 69 THR B O 1
ATOM 1824 N N . ASP B 1 70 ? -4.957 27.594 4.789 1 94.88 70 ASP B N 1
ATOM 1825 C CA . ASP B 1 70 ? -6.156 28.328 4.422 1 94.88 70 ASP B CA 1
ATOM 1826 C C . ASP B 1 70 ? -7.035 28.594 5.645 1 94.88 70 ASP B C 1
ATOM 1828 O O . ASP B 1 70 ? -8.164 29.078 5.516 1 94.88 70 ASP B O 1
ATOM 1832 N N . GLY B 1 71 ? -6.543 28.188 6.789 1 94.5 71 GLY B N 1
ATOM 1833 C CA . GLY B 1 71 ? -7.242 28.453 8.039 1 94.5 71 GLY B CA 1
ATOM 1834 C C . GLY B 1 71 ? -8.102 27.297 8.5 1 94.5 71 GLY B C 1
ATOM 1835 O O . GLY B 1 71 ? -8.539 27.25 9.648 1 94.5 71 GLY B O 1
ATOM 1836 N N . SER B 1 72 ? -8.344 26.297 7.707 1 95.31 72 SER B N 1
ATOM 1837 C CA . SER B 1 72 ? -9.141 25.141 8.07 1 95.31 72 SER B CA 1
ATOM 1838 C C . SER B 1 72 ? -8.352 24.188 8.969 1 95.31 72 SER B C 1
ATOM 1840 O O . SER B 1 72 ? -7.188 24.438 9.281 1 95.31 72 SER B O 1
ATOM 1842 N N . GLN B 1 73 ? -9.047 23.203 9.469 1 96.38 73 GLN B N 1
ATOM 1843 C CA . GLN B 1 73 ? -8.414 22.234 10.367 1 96.38 73 GLN B CA 1
ATOM 1844 C C . GLN B 1 73 ? -9.031 20.844 10.211 1 96.38 73 GLN B C 1
ATOM 1846 O O . GLN B 1 73 ? -10.078 20.703 9.578 1 96.38 73 GLN B O 1
ATOM 1851 N N . VAL B 1 74 ? -8.383 19.875 10.836 1 96.81 74 VAL B N 1
ATOM 1852 C CA . VAL B 1 74 ? -8.844 18.5 10.867 1 96.81 74 VAL B CA 1
ATOM 1853 C C . VAL B 1 74 ? -8.422 17.844 12.18 1 96.81 74 VAL B C 1
ATOM 1855 O O . VAL B 1 74 ? -7.484 18.297 12.836 1 96.81 74 VAL B O 1
ATOM 1858 N N . THR B 1 75 ? -9.172 16.891 12.586 1 97 75 THR B N 1
ATOM 1859 C CA . THR B 1 75 ? -8.758 16.062 13.711 1 97 75 THR B CA 1
ATOM 1860 C C . THR B 1 75 ? -8.109 14.773 13.219 1 97 75 THR B C 1
ATOM 1862 O O . THR B 1 75 ? -8.688 14.055 12.391 1 97 75 THR B O 1
ATOM 1865 N N . GLU B 1 76 ? -6.965 14.492 13.68 1 97.69 76 GLU B N 1
ATOM 1866 C CA . GLU B 1 76 ? -6.223 13.273 13.359 1 97.69 76 GLU B CA 1
ATOM 1867 C C . GLU B 1 76 ? -6.039 12.398 14.602 1 97.69 76 GLU B C 1
ATOM 1869 O O . GLU B 1 76 ? -5.621 12.891 15.648 1 97.69 76 GLU B O 1
ATOM 1874 N N . SER B 1 77 ? -6.355 11.141 14.547 1 97.44 77 SER B N 1
ATOM 1875 C CA . SER B 1 77 ? -6.195 10.195 15.641 1 97.44 77 SER B CA 1
ATOM 1876 C C . SER B 1 77 ? -5.41 8.961 15.195 1 97.44 77 SER B C 1
ATOM 1878 O O . SER B 1 77 ? -5.777 8.305 14.219 1 97.44 77 SER B O 1
ATOM 1880 N N . LEU B 1 78 ? -4.328 8.672 15.93 1 97.44 78 LEU B N 1
ATOM 1881 C CA . LEU B 1 78 ? -3.541 7.473 15.664 1 97.44 78 LEU B CA 1
ATOM 1882 C C . LEU B 1 78 ? -4.305 6.219 16.078 1 97.44 78 LEU B C 1
ATOM 1884 O O . LEU B 1 78 ? -4.715 6.09 17.234 1 97.44 78 LEU B O 1
ATOM 1888 N N . THR B 1 79 ? -4.523 5.289 15.172 1 96.94 79 THR B N 1
ATOM 1889 C CA . THR B 1 79 ? -5.344 4.121 15.469 1 96.94 79 THR B CA 1
ATOM 1890 C C . THR B 1 79 ? -4.48 2.863 15.555 1 96.94 79 THR B C 1
ATOM 1892 O O . THR B 1 79 ? -4.8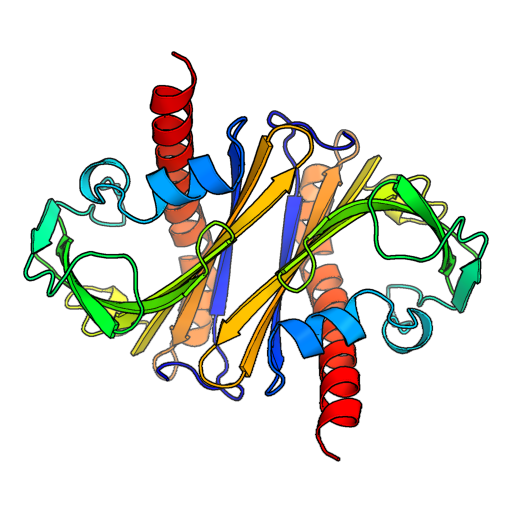48 1.899 16.234 1 96.94 79 THR B O 1
ATOM 1895 N N . GLU B 1 80 ? -3.412 2.83 14.875 1 96.81 80 GLU B N 1
ATOM 1896 C CA . GLU B 1 80 ? -2.463 1.722 14.883 1 96.81 80 GLU B CA 1
ATOM 1897 C C . GLU B 1 80 ? -1.023 2.227 14.867 1 96.81 80 GLU B C 1
ATOM 1899 O O . GLU B 1 80 ? -0.709 3.207 14.188 1 96.81 80 GLU B O 1
ATOM 1904 N N . TYR B 1 81 ? -0.24 1.532 15.578 1 96.88 81 TYR B N 1
ATOM 1905 C CA . TYR B 1 81 ? 1.185 1.833 15.656 1 96.88 81 TYR B CA 1
ATOM 1906 C C . TYR B 1 81 ? 1.999 0.563 15.867 1 96.88 81 TYR B C 1
ATOM 1908 O O . TYR B 1 81 ? 2.006 0.001 16.969 1 96.88 81 TYR B O 1
ATOM 1916 N N . VAL B 1 82 ? 2.609 0.115 14.867 1 96.06 82 VAL B N 1
ATOM 1917 C CA . VAL B 1 82 ? 3.486 -1.051 14.914 1 96.06 82 VAL B CA 1
ATOM 1918 C C . VAL B 1 82 ? 4.934 -0.619 14.672 1 96.06 82 VAL B C 1
ATOM 1920 O O . VAL B 1 82 ? 5.355 -0.459 13.523 1 96.06 82 VAL B O 1
ATOM 1923 N N . ASP B 1 83 ? 5.645 -0.537 15.75 1 95.31 83 ASP B N 1
ATOM 1924 C CA . ASP B 1 83 ? 6.984 0.042 15.75 1 95.31 83 ASP B CA 1
ATOM 1925 C C . ASP B 1 83 ? 7.848 -0.571 14.648 1 95.31 83 ASP B C 1
ATOM 1927 O O . ASP B 1 83 ? 7.941 -1.795 14.531 1 95.31 83 ASP B O 1
ATOM 1931 N N . GLY B 1 84 ? 8.398 0.332 13.734 1 95.06 84 GLY B N 1
ATOM 1932 C CA . GLY B 1 84 ? 9.32 -0.066 12.68 1 95.06 84 GLY B CA 1
ATOM 1933 C C . GLY B 1 84 ? 8.625 -0.604 11.445 1 95.06 84 GLY B C 1
ATOM 1934 O O . GLY B 1 84 ? 9.266 -0.826 10.414 1 95.06 84 GLY B O 1
ATOM 1935 N N . HIS B 1 85 ? 7.316 -0.769 11.477 1 94.81 85 HIS B N 1
ATOM 1936 C CA . HIS B 1 85 ? 6.664 -1.478 10.383 1 94.81 85 HIS B CA 1
ATOM 1937 C C . HIS B 1 85 ? 5.574 -0.625 9.75 1 94.81 85 HIS B C 1
ATOM 1939 O O . HIS B 1 85 ? 5.402 -0.636 8.523 1 94.81 85 HIS B O 1
ATOM 1945 N N . GLY B 1 86 ? 4.785 0.032 10.594 1 97.25 86 GLY B N 1
ATOM 1946 C CA . GLY B 1 86 ? 3.74 0.867 10.023 1 97.25 86 GLY B CA 1
ATOM 1947 C C . GLY B 1 86 ? 2.854 1.513 11.07 1 97.25 86 GLY B C 1
ATOM 1948 O O . GLY B 1 86 ? 2.961 1.205 12.258 1 97.25 86 GLY B O 1
ATOM 1949 N N . PHE B 1 87 ? 2.027 2.406 10.586 1 98 87 PHE B N 1
ATOM 1950 C CA . PHE B 1 87 ? 1.035 3.061 11.43 1 98 87 PHE B CA 1
ATOM 1951 C C . PHE B 1 87 ? -0.159 3.521 10.602 1 98 87 PHE B C 1
ATOM 1953 O O . PHE B 1 87 ? -0.06 3.652 9.383 1 98 87 PHE B O 1
ATOM 1960 N N . ALA B 1 88 ? -1.228 3.686 11.289 1 97.81 88 ALA B N 1
ATOM 1961 C CA . ALA B 1 88 ? -2.455 4.164 10.656 1 97.81 88 ALA B CA 1
ATOM 1962 C C . ALA B 1 88 ? -3.154 5.195 11.539 1 97.81 88 ALA B C 1
ATOM 1964 O O . ALA B 1 88 ? -2.998 5.184 12.766 1 97.81 88 ALA B O 1
ATOM 1965 N N . TYR B 1 89 ? -3.842 6.07 10.898 1 97.75 89 TYR B N 1
ATOM 1966 C CA . TYR B 1 89 ? -4.566 7.152 11.562 1 97.75 89 TYR B CA 1
ATOM 1967 C C . TYR B 1 89 ? -5.855 7.48 10.82 1 97.75 89 TYR B C 1
ATOM 1969 O O . TYR B 1 89 ? -6.023 7.094 9.664 1 97.75 89 TYR B O 1
ATOM 1977 N N . GLU B 1 90 ? -6.723 8.094 11.539 1 97.19 90 GLU B N 1
ATOM 1978 C CA . GLU B 1 90 ? -7.984 8.539 10.945 1 97.19 90 GLU B CA 1
ATOM 1979 C C . GLU B 1 90 ? -8.125 10.055 11.016 1 97.19 90 GLU B C 1
ATOM 1981 O O . GLU B 1 90 ? -7.73 10.672 12.008 1 97.19 90 GLU B O 1
ATOM 1986 N N . LEU B 1 91 ? -8.578 10.586 9.953 1 97 91 LEU B N 1
ATOM 1987 C CA . LEU B 1 91 ? -8.883 12.008 9.852 1 97 91 LEU B CA 1
ATOM 1988 C C . LEU B 1 91 ? -10.391 12.242 9.844 1 97 91 LEU B C 1
ATOM 1990 O O . LEU B 1 91 ? -11.109 11.656 9.031 1 97 91 LEU B O 1
ATOM 1994 N N . THR B 1 92 ? -10.82 13.078 10.75 1 94.75 92 THR B N 1
ATOM 1995 C CA . THR B 1 92 ? -12.227 13.453 10.828 1 94.75 92 THR B CA 1
ATOM 1996 C C . THR B 1 92 ? -12.367 14.945 11.125 1 94.75 92 THR B C 1
ATOM 1998 O O . THR B 1 92 ? -11.398 15.602 11.508 1 94.75 92 THR B O 1
ATOM 2001 N N . GLY B 1 93 ? -13.547 15.453 10.875 1 92.19 93 GLY B N 1
ATOM 2002 C CA . GLY B 1 93 ? -13.836 16.828 11.266 1 92.19 93 GLY B CA 1
ATOM 2003 C C . GLY B 1 93 ? -13.156 17.859 10.383 1 92.19 93 GLY B C 1
ATOM 2004 O O . GLY B 1 93 ? -12.688 18.891 10.867 1 92.19 93 GLY B O 1
ATOM 2005 N N . PHE B 1 94 ? -13.094 17.516 9.148 1 89.31 94 PHE B N 1
ATOM 2006 C CA . PHE B 1 94 ? -12.555 18.516 8.219 1 89.31 94 PHE B CA 1
ATOM 2007 C C . PHE B 1 94 ? -13.414 19.766 8.203 1 89.31 94 PHE B C 1
ATOM 2009 O O . PHE B 1 94 ? -14.641 19.688 8.266 1 89.31 94 PHE B O 1
ATOM 2016 N N . THR B 1 95 ? -12.711 20.922 8.047 1 88.12 95 THR B N 1
ATOM 2017 C CA . THR B 1 95 ? -13.477 22.172 7.961 1 88.12 95 THR B CA 1
ATOM 2018 C C . THR B 1 95 ? -13.273 22.828 6.605 1 88.12 95 THR B C 1
ATOM 2020 O O . THR B 1 95 ? -13.602 24 6.43 1 88.12 95 THR B O 1
ATOM 2023 N N . ASN B 1 96 ? -12.688 22.141 5.629 1 89.25 96 ASN B N 1
ATOM 2024 C CA . ASN B 1 96 ? -12.484 22.641 4.273 1 89.25 96 ASN B CA 1
ATOM 2025 C C . ASN B 1 96 ? -13.289 21.844 3.252 1 89.25 96 ASN B C 1
ATOM 2027 O O . ASN B 1 96 ? -14.242 21.156 3.609 1 89.25 96 ASN B O 1
ATOM 2031 N N . THR B 1 97 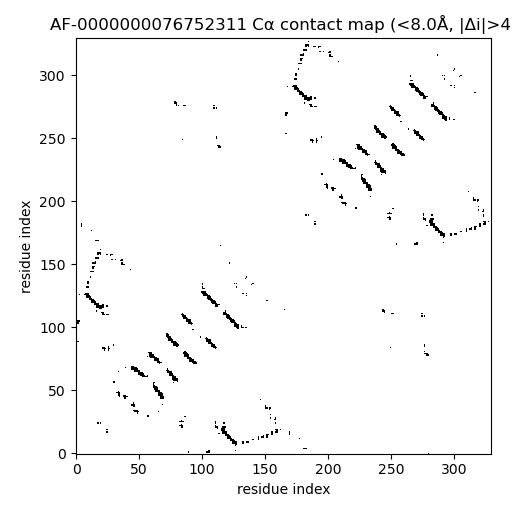? -12.938 21.984 1.961 1 84.31 97 THR B N 1
ATOM 2032 C CA . THR B 1 97 ? -13.688 21.391 0.856 1 84.31 97 THR B CA 1
ATOM 2033 C C . THR B 1 97 ? -13.688 19.875 0.957 1 84.31 97 THR B C 1
ATOM 2035 O O . THR B 1 97 ? -14.609 19.219 0.479 1 84.31 97 THR B O 1
ATOM 2038 N N . LEU B 1 98 ? -12.75 19.281 1.609 1 87.69 98 LEU B N 1
ATOM 2039 C CA . LEU B 1 98 ? -12.719 17.828 1.771 1 87.69 98 LEU B CA 1
ATOM 2040 C C . LEU B 1 98 ? -13.914 17.344 2.576 1 87.69 98 LEU B C 1
ATOM 2042 O O . LEU B 1 98 ? -14.367 16.203 2.398 1 87.69 98 LEU B O 1
ATOM 2046 N N . ALA B 1 99 ? -14.367 18.219 3.396 1 91.19 99 ALA B N 1
ATOM 2047 C CA . ALA B 1 99 ? -15.547 17.906 4.211 1 91.19 99 ALA B CA 1
ATOM 2048 C C . ALA B 1 99 ? -16.766 17.641 3.332 1 91.19 99 ALA B C 1
ATOM 2050 O O . ALA B 1 99 ? -17.688 16.953 3.742 1 91.19 99 ALA B O 1
ATOM 2051 N N . THR B 1 100 ? -16.781 18.234 2.195 1 92.5 100 THR B N 1
ATOM 2052 C CA . THR B 1 100 ? -17.922 18.062 1.317 1 92.5 100 THR B CA 1
ATOM 2053 C C . THR B 1 100 ? -17.828 16.766 0.529 1 92.5 100 THR B C 1
ATOM 2055 O O . THR B 1 100 ? -18.812 16.297 -0.053 1 92.5 100 THR B O 1
ATOM 2058 N N . LEU B 1 101 ? -16.688 16.141 0.541 1 94.5 101 LEU B N 1
ATOM 2059 C CA . LEU B 1 101 ? -16.453 14.969 -0.299 1 94.5 101 LEU B CA 1
ATOM 2060 C C . LEU B 1 101 ? -16.438 13.695 0.537 1 94.5 101 LEU B C 1
ATOM 2062 O O . LEU B 1 101 ? -16.938 12.656 0.104 1 94.5 101 LEU B O 1
ATOM 2066 N N . ALA B 1 102 ? -15.922 13.781 1.718 1 96.19 102 ALA B N 1
ATOM 2067 C CA . ALA B 1 102 ? -15.656 12.562 2.482 1 96.19 102 ALA B CA 1
ATOM 2068 C C . ALA B 1 102 ? -16.125 12.711 3.926 1 96.19 102 ALA B C 1
ATOM 2070 O O . ALA B 1 102 ? -15.984 13.773 4.527 1 96.19 102 ALA B O 1
ATOM 2071 N N . LEU B 1 103 ? -16.656 11.656 4.488 1 95.19 103 LEU B N 1
ATOM 2072 C CA . LEU B 1 103 ? -17.047 11.578 5.891 1 95.19 103 LEU B CA 1
ATOM 2073 C C . LEU B 1 103 ? -15.82 11.406 6.789 1 95.19 103 LEU B C 1
ATOM 2075 O O . LEU B 1 103 ? -15.859 11.766 7.969 1 95.19 103 LEU B O 1
ATOM 2079 N N . GLY B 1 104 ? -14.766 10.883 6.199 1 95.38 104 GLY B N 1
ATOM 2080 C CA . GLY B 1 104 ? -13.508 10.609 6.879 1 95.38 104 GLY B CA 1
ATOM 2081 C C . GLY B 1 104 ? -12.477 9.93 5.992 1 95.38 104 GLY B C 1
ATOM 2082 O O . GLY B 1 104 ? -12.789 9.523 4.871 1 95.38 104 GLY B O 1
ATOM 2083 N N . VAL B 1 105 ? -11.281 9.883 6.551 1 96.88 105 VAL B N 1
ATOM 2084 C CA . VAL B 1 105 ? -10.172 9.289 5.812 1 96.88 105 VAL B CA 1
ATOM 2085 C C . VAL B 1 105 ? -9.32 8.438 6.75 1 96.88 105 VAL B C 1
ATOM 2087 O O . VAL B 1 105 ? -9.117 8.797 7.914 1 96.88 105 VAL B O 1
ATOM 2090 N N . ARG B 1 106 ? -8.977 7.336 6.32 1 96.75 106 ARG B N 1
ATOM 2091 C CA . ARG B 1 106 ? -7.93 6.57 6.992 1 96.75 106 ARG B CA 1
ATOM 2092 C C . ARG B 1 106 ? -6.613 6.656 6.23 1 96.75 106 ARG B C 1
ATOM 2094 O O . ARG B 1 106 ? -6.57 6.402 5.027 1 96.75 106 ARG B O 1
ATOM 2101 N N . GLY B 1 107 ? -5.594 7.078 6.891 1 97.69 107 GLY B N 1
ATOM 2102 C CA . GLY B 1 107 ? -4.238 7.047 6.367 1 97.69 107 GLY B CA 1
ATOM 2103 C C . GLY B 1 107 ? -3.408 5.902 6.922 1 97.69 107 GLY B C 1
ATOM 2104 O O . GLY B 1 107 ? -3.506 5.574 8.109 1 97.69 107 GLY B O 1
ATOM 2105 N N . GLU B 1 108 ? -2.615 5.34 6.102 1 97.75 108 GLU B N 1
ATOM 2106 C CA . GLU B 1 108 ? -1.775 4.227 6.535 1 97.75 108 GLU B CA 1
ATOM 2107 C C . GLU B 1 108 ? -0.413 4.262 5.848 1 97.75 108 GLU B C 1
ATOM 2109 O O . GLU B 1 108 ? -0.33 4.441 4.633 1 97.75 108 GLU B O 1
ATOM 2114 N N . PHE B 1 109 ? 0.633 4.137 6.676 1 98.38 109 PHE B N 1
ATOM 2115 C CA . PHE B 1 109 ? 2.004 3.986 6.203 1 98.38 109 PHE B CA 1
ATOM 2116 C C . PHE B 1 109 ? 2.514 2.574 6.465 1 98.38 109 PHE B C 1
ATOM 2118 O O . PHE B 1 109 ? 2.256 2.004 7.527 1 98.38 109 PHE B O 1
ATOM 2125 N N . SER B 1 110 ? 3.184 2.004 5.543 1 97.69 110 SER B N 1
ATOM 2126 C CA . SER B 1 110 ? 3.947 0.778 5.75 1 97.69 110 SER B CA 1
ATOM 2127 C C . SER B 1 110 ? 5.387 0.934 5.266 1 97.69 110 SER B C 1
ATOM 2129 O O . SER B 1 110 ? 5.645 1.651 4.301 1 97.69 110 SER B O 1
ATOM 2131 N N . PHE B 1 111 ? 6.262 0.277 5.957 1 97.88 111 PHE B N 1
ATOM 2132 C CA . PHE B 1 111 ? 7.695 0.292 5.684 1 97.88 111 PHE B CA 1
ATOM 2133 C C . PHE B 1 111 ? 8.227 -1.125 5.5 1 97.88 111 PHE B C 1
ATOM 2135 O O . PHE B 1 111 ? 8.297 -1.896 6.457 1 97.88 111 PHE B O 1
ATOM 2142 N N . LEU B 1 112 ? 8.57 -1.454 4.336 1 95.75 112 LEU B N 1
ATOM 2143 C CA . LEU B 1 112 ? 9.062 -2.797 4.055 1 95.75 112 LEU B CA 1
ATOM 2144 C C . LEU B 1 112 ? 10.492 -2.744 3.516 1 95.75 112 LEU B C 1
ATOM 2146 O O . LEU B 1 112 ? 10.82 -1.87 2.711 1 95.75 112 LEU B O 1
ATOM 2150 N N . PRO B 1 113 ? 11.273 -3.691 3.9 1 95.19 113 PRO B N 1
ATOM 2151 C CA . PRO B 1 113 ? 12.633 -3.732 3.346 1 95.19 113 PRO B CA 1
ATOM 2152 C C . PRO B 1 113 ? 12.641 -3.889 1.826 1 95.19 113 PRO B C 1
ATOM 2154 O O . PRO B 1 113 ? 11.797 -4.59 1.269 1 95.19 113 PRO B O 1
ATOM 2157 N N . ASP B 1 114 ? 13.516 -3.244 1.234 1 94 114 ASP B N 1
ATOM 2158 C CA . ASP B 1 114 ? 13.812 -3.299 -0.195 1 94 114 ASP B CA 1
ATOM 2159 C C . ASP B 1 114 ? 15.312 -3.223 -0.448 1 94 114 ASP B C 1
ATOM 2161 O O . ASP B 1 114 ? 15.867 -2.135 -0.619 1 94 114 ASP B O 1
ATOM 2165 N N . GLY B 1 115 ? 15.953 -4.469 -0.549 1 89.94 115 GLY B N 1
ATOM 2166 C CA . GLY B 1 115 ? 17.406 -4.492 -0.56 1 89.94 115 GLY B CA 1
ATOM 2167 C C . GLY B 1 115 ? 18.031 -3.875 0.68 1 89.94 115 GLY B C 1
ATOM 2168 O O . GLY B 1 115 ? 17.688 -4.258 1.804 1 89.94 115 GLY B O 1
ATOM 2169 N N . GLY B 1 116 ? 18.875 -2.98 0.538 1 90.75 116 GLY B N 1
ATOM 2170 C CA . GLY B 1 116 ? 19.516 -2.289 1.648 1 90.75 116 GLY B CA 1
ATOM 2171 C C . GLY B 1 116 ? 18.703 -1.118 2.166 1 90.75 116 GLY B C 1
ATOM 2172 O O . GLY B 1 116 ? 19.109 -0.442 3.113 1 90.75 116 GLY B O 1
ATOM 2173 N N . GLY B 1 117 ? 17.562 -0.933 1.557 1 95.25 117 GLY B N 1
ATOM 2174 C CA . GLY B 1 117 ? 16.75 0.218 1.921 1 95.25 117 GLY B CA 1
ATOM 2175 C C . GLY B 1 117 ? 15.32 -0.146 2.258 1 95.25 117 GLY B C 1
ATOM 2176 O O . GLY B 1 117 ? 15.062 -1.182 2.875 1 95.25 117 GLY B O 1
ATOM 2177 N N . THR B 1 118 ? 14.406 0.826 2.002 1 96.69 118 THR B N 1
ATOM 2178 C CA . THR B 1 118 ? 13.008 0.684 2.383 1 96.69 118 THR B CA 1
ATOM 2179 C C . THR B 1 118 ? 12.094 1.164 1.263 1 96.69 118 THR B C 1
ATOM 2181 O O . THR B 1 118 ? 12.367 2.182 0.624 1 96.69 118 THR B O 1
ATOM 2184 N N . THR B 1 119 ? 11.078 0.41 1.029 1 96.12 119 THR B N 1
ATOM 2185 C CA . THR B 1 119 ? 9.93 0.94 0.303 1 96.12 119 THR B CA 1
ATOM 2186 C C . THR B 1 119 ? 8.867 1.45 1.271 1 96.12 119 THR B C 1
ATOM 2188 O O . THR B 1 119 ? 8.414 0.712 2.148 1 96.12 119 THR B O 1
ATOM 2191 N N . ILE B 1 120 ? 8.5 2.664 1.15 1 97.75 120 ILE B N 1
ATOM 2192 C CA . ILE B 1 120 ? 7.434 3.277 1.938 1 97.75 120 ILE B CA 1
ATOM 2193 C C . ILE B 1 120 ? 6.152 3.336 1.111 1 97.75 120 ILE B C 1
ATOM 2195 O O . ILE B 1 120 ? 6.156 3.83 -0.019 1 97.75 120 ILE B O 1
ATOM 2199 N N . ARG B 1 121 ? 5.137 2.812 1.626 1 97.75 121 ARG B N 1
ATOM 2200 C CA . ARG B 1 121 ? 3.826 2.914 0.991 1 97.75 121 ARG B CA 1
ATOM 2201 C C . ARG B 1 121 ? 2.852 3.693 1.867 1 97.75 121 ARG B C 1
ATOM 2203 O O . ARG B 1 121 ? 2.797 3.484 3.08 1 97.75 121 ARG B O 1
ATOM 2210 N N . TRP B 1 122 ? 2.184 4.586 1.224 1 98.38 122 TRP B N 1
ATOM 2211 C CA . TRP B 1 122 ? 1.221 5.445 1.903 1 98.38 122 TRP B CA 1
ATOM 2212 C C . TRP B 1 122 ? -0.13 5.414 1.196 1 98.38 122 TRP B C 1
ATOM 2214 O O . TRP B 1 122 ? -0.216 5.688 -0.003 1 98.38 122 TRP B O 1
ATOM 2224 N N . THR B 1 123 ? -1.197 5.023 1.962 1 97.81 123 THR B N 1
ATOM 2225 C CA . THR B 1 123 ? -2.547 4.969 1.41 1 97.81 123 THR B CA 1
ATOM 2226 C C . THR B 1 123 ? -3.492 5.867 2.203 1 97.81 123 THR B C 1
ATOM 2228 O O . THR B 1 123 ? -3.479 5.855 3.436 1 97.81 123 THR B O 1
ATOM 2231 N N . TYR B 1 124 ? -4.219 6.699 1.511 1 97.5 124 TYR B N 1
ATOM 2232 C CA . TYR B 1 124 ? -5.418 7.34 2.035 1 97.5 124 TYR B CA 1
ATOM 2233 C C . TYR B 1 124 ? -6.676 6.637 1.537 1 97.5 124 TYR B C 1
ATOM 2235 O O . TYR B 1 124 ? -6.879 6.496 0.329 1 97.5 124 TYR B O 1
ATOM 2243 N N . GLU B 1 125 ? -7.43 6.145 2.457 1 96.75 125 GLU B N 1
ATOM 2244 C CA . GLU B 1 125 ? -8.727 5.543 2.154 1 96.75 125 GLU B CA 1
ATOM 2245 C C . GLU B 1 125 ? -9.867 6.496 2.492 1 96.75 125 GLU B C 1
ATOM 2247 O O . GLU B 1 125 ? -10.141 6.758 3.666 1 96.75 125 GLU B O 1
ATOM 2252 N N . PHE B 1 126 ? -10.586 6.969 1.463 1 97.06 126 PHE B N 1
ATOM 2253 C CA . PHE B 1 126 ? -11.648 7.953 1.639 1 97.06 126 PHE B CA 1
ATOM 2254 C C . PHE B 1 126 ? -13 7.27 1.792 1 97.06 126 PHE B C 1
ATOM 2256 O O . PHE B 1 126 ? -13.375 6.438 0.962 1 97.06 126 PHE B O 1
ATOM 2263 N N . LYS B 1 127 ? -13.664 7.527 2.85 1 96.88 127 LYS B N 1
ATOM 2264 C CA . LYS B 1 127 ? -15.078 7.184 2.977 1 96.88 127 LYS B CA 1
ATOM 2265 C C . LYS B 1 127 ? -15.961 8.273 2.383 1 96.88 127 LYS B C 1
ATOM 2267 O O . LYS B 1 127 ? -16.156 9.328 2.992 1 96.88 127 LYS B O 1
ATOM 2272 N N . PRO B 1 128 ? -16.5 7.984 1.214 1 96.44 128 PRO B N 1
ATOM 2273 C CA . PRO B 1 128 ? -17.219 9.055 0.504 1 96.44 128 PRO B CA 1
ATOM 2274 C C . PRO B 1 128 ? -18.516 9.445 1.183 1 96.44 128 PRO B C 1
ATOM 2276 O O . PRO B 1 128 ? -19.219 8.586 1.732 1 96.44 128 PRO B O 1
ATOM 2279 N N . ARG B 1 129 ? -18.797 10.773 1.145 1 95.44 129 ARG B N 1
ATOM 2280 C CA . ARG B 1 129 ? -20.172 11.188 1.41 1 95.44 129 ARG B CA 1
ATOM 2281 C C . ARG B 1 129 ? -21.125 10.625 0.366 1 95.44 129 ARG B C 1
ATOM 2283 O O . ARG B 1 129 ? -20.719 10.312 -0.753 1 95.44 129 ARG B O 1
ATOM 2290 N N . PRO B 1 130 ? -22.406 10.516 0.794 1 94.38 130 PRO B N 1
ATOM 2291 C CA . PRO B 1 130 ? -23.375 10 -0.176 1 94.38 130 PRO B CA 1
ATOM 2292 C C . PRO B 1 130 ? -23.328 10.75 -1.503 1 94.38 130 PRO B C 1
ATOM 2294 O O . PRO B 1 130 ? -23.344 11.984 -1.518 1 94.38 130 PRO B O 1
ATOM 2297 N N . GLY B 1 131 ? -23.219 10.008 -2.607 1 95.5 131 GLY B N 1
ATOM 2298 C CA . GLY B 1 131 ? -23.281 10.562 -3.951 1 95.5 131 GLY B CA 1
ATOM 2299 C C . GLY B 1 131 ? -21.938 11.125 -4.418 1 95.5 131 GLY B C 1
ATOM 2300 O O . GLY B 1 131 ? -21.828 11.625 -5.539 1 95.5 131 GLY B O 1
ATOM 2301 N N . ARG B 1 132 ? -20.891 11.008 -3.594 1 96.31 132 ARG B N 1
ATOM 2302 C CA . ARG B 1 132 ? -19.641 11.688 -3.926 1 96.31 132 ARG B CA 1
ATOM 2303 C C . ARG B 1 132 ? -18.562 10.695 -4.332 1 96.31 132 ARG B C 1
ATOM 2305 O O . ARG B 1 132 ? -17.438 11.086 -4.645 1 96.31 132 ARG B O 1
ATOM 2312 N N . ARG B 1 133 ? -18.844 9.414 -4.371 1 95.81 133 ARG B N 1
ATOM 2313 C CA . ARG B 1 133 ? -17.844 8.391 -4.652 1 95.81 133 ARG B CA 1
ATOM 2314 C C . ARG B 1 133 ? -17.219 8.586 -6.031 1 95.81 133 ARG B C 1
ATOM 2316 O O . ARG B 1 133 ? -16.016 8.445 -6.199 1 95.81 133 ARG B O 1
ATOM 2323 N N . LEU B 1 134 ? -18.047 8.961 -6.992 1 94.94 134 LEU B N 1
ATOM 2324 C CA . LEU B 1 134 ? -17.578 9.094 -8.367 1 94.94 134 LEU B CA 1
ATOM 2325 C C . LEU B 1 134 ? -16.641 10.289 -8.5 1 94.94 134 LEU B C 1
ATOM 2327 O O . LEU B 1 134 ? -15.695 10.258 -9.297 1 94.94 134 LEU B O 1
ATOM 2331 N N . VAL B 1 135 ? -16.859 11.289 -7.766 1 95.62 135 VAL B N 1
ATOM 2332 C CA . VAL B 1 135 ? -15.984 12.453 -7.781 1 95.62 135 VAL B CA 1
ATOM 2333 C C . VAL B 1 135 ? -14.625 12.086 -7.195 1 95.62 135 VAL B C 1
ATOM 2335 O O . VAL B 1 135 ? -13.586 12.445 -7.75 1 95.62 135 VAL B O 1
ATOM 2338 N N . LEU B 1 136 ? -14.656 11.398 -6.043 1 95.69 136 LEU B N 1
ATOM 2339 C CA . LEU B 1 136 ? -13.43 10.984 -5.363 1 95.69 136 LEU B CA 1
ATOM 2340 C C . LEU B 1 136 ? -12.633 10.016 -6.234 1 95.69 136 LEU B C 1
ATOM 2342 O O . LEU B 1 136 ? -11.406 10.133 -6.324 1 95.69 136 LEU B O 1
ATOM 2346 N N . ALA B 1 137 ? -13.32 9.117 -6.898 1 94.56 137 ALA B N 1
ATOM 2347 C CA . ALA B 1 137 ? -12.68 8.062 -7.68 1 94.56 137 ALA B CA 1
ATOM 2348 C C . ALA B 1 137 ? -12.297 8.562 -9.07 1 94.56 137 ALA B C 1
ATOM 2350 O O . ALA B 1 137 ? -11.562 7.891 -9.797 1 94.56 137 ALA B O 1
ATOM 2351 N N . GLY B 1 138 ? -12.789 9.688 -9.5 1 94.62 138 GLY B N 1
ATOM 2352 C CA . GLY B 1 138 ? -12.547 10.242 -10.82 1 94.62 138 GLY B CA 1
ATOM 2353 C C . GLY B 1 138 ? -11.539 11.375 -10.812 1 94.62 138 GLY B C 1
ATOM 2354 O O . GLY B 1 138 ? -10.344 11.156 -10.602 1 94.62 138 GLY B O 1
ATOM 2355 N N .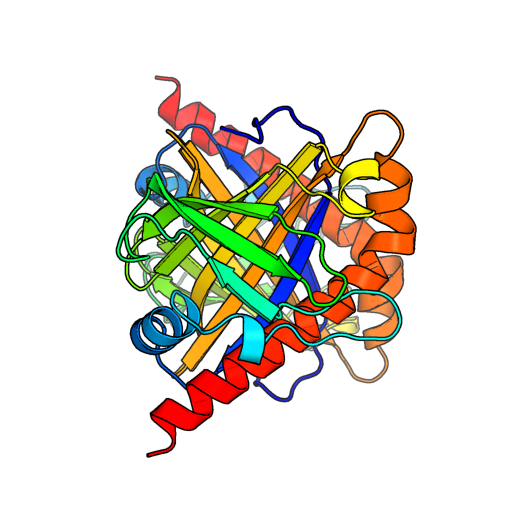 PRO B 1 139 ? -12.016 12.602 -10.984 1 93.94 139 PRO B N 1
ATOM 2356 C CA . PRO B 1 139 ? -11.078 13.703 -11.18 1 93.94 139 PRO B CA 1
ATOM 2357 C C . PRO B 1 139 ? -10.281 14.039 -9.922 1 93.94 139 PRO B C 1
ATOM 2359 O O . PRO B 1 139 ? -9.148 14.531 -10.016 1 93.94 139 PRO B O 1
ATOM 2362 N N . PHE B 1 140 ? -10.812 13.867 -8.797 1 95 140 PHE B N 1
ATOM 2363 C CA . PHE B 1 140 ? -10.133 14.172 -7.539 1 95 140 PHE B CA 1
ATOM 2364 C C . PHE B 1 140 ? -8.914 13.281 -7.355 1 95 140 PHE B C 1
ATOM 2366 O O . PHE B 1 140 ? -7.871 13.742 -6.879 1 95 140 PHE B O 1
ATOM 2373 N N . LYS B 1 141 ? -9.039 12.062 -7.719 1 95.44 141 LYS B N 1
ATOM 2374 C CA . LYS B 1 141 ? -8.062 11.023 -7.406 1 95.44 141 LYS B CA 1
ATOM 2375 C C . LYS B 1 141 ? -6.695 11.359 -7.992 1 95.44 141 LYS B C 1
ATOM 2377 O O . LYS B 1 141 ? -5.695 11.383 -7.273 1 95.44 141 LYS B O 1
ATOM 2382 N N . PRO B 1 142 ? -6.617 11.75 -9.297 1 94.56 142 PRO B N 1
ATOM 2383 C CA . PRO B 1 142 ? -5.277 12.039 -9.812 1 94.56 142 PRO B CA 1
ATOM 2384 C C . PRO B 1 142 ? -4.676 13.305 -9.219 1 94.56 142 PRO B C 1
ATOM 2386 O O . PRO B 1 142 ? -3.455 13.398 -9.055 1 94.56 142 PRO B O 1
ATOM 2389 N N . LEU B 1 143 ? -5.406 14.227 -8.891 1 94.81 143 LEU B N 1
ATOM 2390 C CA . LEU B 1 143 ? -4.91 15.469 -8.297 1 94.81 143 LEU B CA 1
ATOM 2391 C C . LEU B 1 143 ? -4.418 15.227 -6.871 1 94.81 143 LEU B C 1
ATOM 2393 O O . LEU B 1 143 ? -3.348 15.703 -6.488 1 94.81 143 LEU B O 1
ATOM 2397 N N . TRP B 1 144 ? -5.199 14.516 -6.121 1 95.31 144 TRP B N 1
ATOM 2398 C CA . TRP B 1 144 ? -4.812 14.188 -4.754 1 95.31 144 TRP B CA 1
ATOM 2399 C C . TRP B 1 144 ? -3.574 13.297 -4.738 1 95.31 144 TRP B C 1
ATOM 2401 O O . TRP B 1 144 ? -2.689 13.469 -3.896 1 95.31 144 TRP B O 1
ATOM 2411 N N . GLN B 1 145 ? -3.545 12.336 -5.613 1 96.06 145 GLN B N 1
ATOM 2412 C CA . GLN B 1 145 ? -2.41 11.422 -5.711 1 96.06 145 GLN B CA 1
ATOM 2413 C C . GLN B 1 145 ? -1.109 12.188 -5.938 1 96.06 145 GLN B C 1
ATOM 2415 O O . GLN B 1 145 ? -0.08 11.859 -5.34 1 96.06 145 GLN B O 1
ATOM 2420 N N . ARG B 1 146 ? -1.15 13.156 -6.824 1 95.62 146 ARG B N 1
ATOM 2421 C CA . ARG B 1 146 ? 0.017 13.992 -7.082 1 95.62 146 ARG B CA 1
ATOM 2422 C C . ARG B 1 146 ? 0.442 14.742 -5.828 1 95.62 146 ARG B C 1
ATOM 2424 O O . ARG B 1 146 ? 1.635 14.844 -5.531 1 95.62 146 ARG B O 1
ATOM 2431 N N . TYR B 1 147 ? -0.562 15.273 -5.199 1 96.25 147 TYR B N 1
ATOM 2432 C CA . TYR B 1 147 ? -0.315 15.992 -3.955 1 96.25 147 TYR B CA 1
ATOM 2433 C C . TYR B 1 147 ? 0.312 15.078 -2.91 1 96.25 147 TYR B C 1
ATOM 2435 O O . TYR B 1 147 ? 1.284 15.461 -2.25 1 96.25 147 TYR B O 1
ATOM 2443 N N . MET B 1 148 ? -0.168 13.867 -2.719 1 97.38 148 MET B N 1
ATOM 2444 C CA . MET B 1 148 ? 0.367 12.867 -1.803 1 97.38 148 MET B CA 1
ATOM 2445 C C . MET B 1 148 ? 1.798 12.492 -2.176 1 97.38 148 MET B C 1
ATOM 2447 O O . MET B 1 148 ? 2.662 12.375 -1.306 1 97.38 148 MET B O 1
ATOM 2451 N N . GLN B 1 149 ? 1.986 12.273 -3.449 1 97.12 149 GLN B N 1
ATOM 2452 C CA . GLN B 1 149 ? 3.311 11.875 -3.912 1 97.12 149 GLN B CA 1
ATOM 2453 C C . GLN B 1 149 ? 4.352 12.938 -3.588 1 97.12 149 GLN B C 1
ATOM 2455 O O . GLN B 1 149 ? 5.469 12.617 -3.18 1 97.12 149 GLN B O 1
ATOM 2460 N N . ALA B 1 150 ? 3.965 14.211 -3.818 1 97.75 150 ALA B N 1
ATOM 2461 C CA . ALA B 1 150 ? 4.875 15.312 -3.504 1 97.75 150 ALA B CA 1
ATOM 2462 C C . ALA B 1 150 ? 5.234 15.32 -2.021 1 97.75 150 ALA B C 1
ATOM 2464 O O . ALA B 1 150 ? 6.406 15.484 -1.662 1 97.75 150 ALA B O 1
ATOM 2465 N N . ALA B 1 151 ? 4.238 15.148 -1.188 1 98.12 151 ALA B N 1
ATOM 2466 C CA . ALA B 1 151 ? 4.48 15.102 0.251 1 98.12 151 ALA B CA 1
ATOM 2467 C C . ALA B 1 151 ? 5.387 13.93 0.619 1 98.12 151 ALA B C 1
ATOM 2469 O O . ALA B 1 151 ? 6.324 14.086 1.406 1 98.12 151 ALA B O 1
ATOM 2470 N N . LEU B 1 152 ? 5.148 12.734 0.077 1 98.12 152 LEU B N 1
ATOM 2471 C CA . LEU B 1 152 ? 5.957 11.555 0.371 1 98.12 152 LEU B CA 1
ATOM 2472 C C . LEU B 1 152 ? 7.395 11.75 -0.096 1 98.12 152 LEU B C 1
ATOM 2474 O O . LEU B 1 152 ? 8.336 11.328 0.584 1 98.12 152 LEU B O 1
ATOM 2478 N N . ASN B 1 153 ? 7.551 12.367 -1.275 1 97.62 153 ASN B N 1
ATOM 2479 C CA . ASN B 1 153 ? 8.898 12.664 -1.751 1 97.62 153 ASN B CA 1
ATOM 2480 C C . ASN B 1 153 ? 9.656 13.562 -0.776 1 97.62 153 ASN B C 1
ATOM 2482 O O . ASN B 1 153 ? 10.852 13.367 -0.551 1 97.62 153 ASN B O 1
ATOM 2486 N N . ARG B 1 154 ? 9 14.469 -0.242 1 98.44 154 ARG B N 1
ATOM 2487 C CA . ARG B 1 154 ? 9.625 15.344 0.745 1 98.44 154 ARG B CA 1
ATOM 2488 C C . ARG B 1 154 ? 9.953 14.578 2.021 1 98.44 154 ARG B C 1
ATOM 2490 O O . ARG B 1 154 ? 10.977 14.836 2.664 1 98.44 154 ARG B O 1
ATOM 2497 N N . MET B 1 155 ? 9.094 13.672 2.42 1 98.38 155 MET B N 1
ATOM 2498 C CA . MET B 1 155 ? 9.398 12.836 3.574 1 98.38 155 MET B CA 1
ATOM 2499 C C . MET B 1 155 ? 10.672 12.031 3.346 1 98.38 155 MET B C 1
ATOM 2501 O O . MET B 1 155 ? 11.516 11.93 4.238 1 98.38 155 MET B O 1
ATOM 2505 N N . VAL B 1 156 ? 10.75 11.469 2.156 1 97.75 156 VAL B N 1
ATOM 2506 C CA . VAL B 1 156 ? 11.938 10.688 1.812 1 97.75 156 VAL B CA 1
ATOM 2507 C C . VAL B 1 156 ? 13.172 11.578 1.851 1 97.75 156 VAL B C 1
ATOM 2509 O O . VAL B 1 156 ? 14.234 11.156 2.318 1 97.75 156 VAL B O 1
ATOM 2512 N N . ALA B 1 157 ? 13.039 12.805 1.354 1 97.62 157 ALA B N 1
ATOM 2513 C CA . ALA B 1 157 ? 14.156 13.75 1.41 1 97.62 157 ALA B CA 1
ATOM 2514 C C . ALA B 1 157 ? 14.594 13.992 2.852 1 97.62 157 ALA B C 1
ATOM 2516 O O . ALA B 1 157 ? 15.789 14.07 3.143 1 97.62 157 ALA B O 1
ATOM 2517 N N . VAL B 1 158 ? 13.641 14.156 3.719 1 97.81 158 VAL B N 1
ATOM 2518 C CA . VAL B 1 158 ? 13.945 14.352 5.133 1 97.81 158 VAL B CA 1
ATOM 2519 C C . VAL B 1 158 ? 14.672 13.125 5.684 1 97.81 158 VAL B C 1
ATOM 2521 O O . VAL B 1 158 ? 15.656 13.258 6.418 1 97.81 158 VAL B O 1
ATOM 2524 N N . VAL B 1 159 ? 14.227 11.93 5.355 1 97.75 159 VAL B N 1
ATOM 2525 C CA . VAL B 1 159 ? 14.852 10.688 5.801 1 97.75 159 VAL B CA 1
ATOM 2526 C C . VAL B 1 159 ? 16.297 10.641 5.328 1 97.75 159 VAL B C 1
ATOM 2528 O O . VAL B 1 159 ? 17.203 10.336 6.105 1 97.75 159 VAL B O 1
ATOM 2531 N N . GLU B 1 160 ? 16.484 10.969 4.062 1 96.56 160 GLU B N 1
ATOM 2532 C CA . GLU B 1 160 ? 17.828 10.906 3.473 1 96.56 160 GLU B CA 1
ATOM 2533 C C . GLU B 1 160 ? 18.75 11.953 4.086 1 96.56 160 GLU B C 1
ATOM 2535 O O . GLU B 1 160 ? 19.953 11.727 4.207 1 96.56 160 GLU B O 1
ATOM 2540 N N . GLU B 1 161 ? 18.219 13.094 4.414 1 95.12 161 GLU B N 1
ATOM 2541 C CA . GLU B 1 161 ? 18.984 14.141 5.078 1 95.12 161 GLU B CA 1
ATOM 2542 C C . GLU B 1 161 ? 19.484 13.68 6.441 1 95.12 161 GLU B C 1
ATOM 2544 O O . GLU B 1 161 ? 20.578 14.078 6.879 1 95.12 161 GLU B O 1
ATOM 2549 N N . HIS B 1 162 ? 18.781 12.859 7.145 1 92.75 162 HIS B N 1
ATOM 2550 C CA . HIS B 1 162 ? 19.125 12.406 8.484 1 92.75 162 HIS B CA 1
ATOM 2551 C C . HIS B 1 162 ? 20.094 11.227 8.438 1 92.75 162 HIS B C 1
ATOM 2553 O O . HIS B 1 162 ? 20.734 10.906 9.438 1 92.75 162 HIS B O 1
ATOM 2559 N N . THR B 1 163 ? 20.141 10.5 7.285 1 85.81 163 THR B N 1
ATOM 2560 C CA . THR B 1 163 ? 20.984 9.312 7.215 1 85.81 163 THR B CA 1
ATOM 2561 C C . THR B 1 163 ? 22.25 9.586 6.402 1 85.81 163 THR B C 1
ATOM 2563 O O . THR B 1 163 ? 23.172 8.766 6.383 1 85.81 163 THR B O 1
ATOM 2566 N N . ALA B 1 164 ? 22.25 10.539 5.48 1 73.62 164 ALA B N 1
ATOM 2567 C CA . ALA B 1 164 ? 23.438 10.883 4.719 1 73.62 164 ALA B CA 1
ATOM 2568 C C . ALA B 1 164 ? 24.609 11.188 5.645 1 73.62 164 ALA B C 1
ATOM 2570 O O . ALA B 1 164 ? 25.781 11.055 5.254 1 73.62 164 ALA B O 1
ATOM 2571 N N . HIS B 1 165 ? 24.516 11.477 6.977 1 51.72 165 HIS B N 1
ATOM 2572 C CA . HIS B 1 165 ? 25.703 11.781 7.754 1 51.72 165 HIS B CA 1
ATOM 2573 C C . HIS B 1 165 ? 26.25 10.531 8.438 1 51.72 165 HIS B C 1
ATOM 2575 O O . HIS B 1 165 ? 25.484 9.664 8.867 1 51.72 165 HIS B O 1
#

InterPro domains:
  IPR019587 Polyketide cyclase/dehydrase [PF10604] (18-160)
  IPR023393 START-like domain superfamily [G3DSA:3.30.530.20] (12-165)